Protein AF-A0AAP2DUN3-F1 (afdb_monomer)

Nearest PDB structures (foldseek):
  7mfm-assembly1_A  TM=9.832E-01  e=2.222E-22  Bacillus subtilis
  8zne-assembly1_A  TM=9.920E-01  e=1.231E-21  Thermococcus profundus
  8s3b-assembly1_D  TM=9.623E-01  e=3.933E-21  Arabidopsis thaliana
  3aog-assembly2_I  TM=9.296E-01  e=1.308E-21  Thermus thermophilus HB27
  6jn9-assembly1_A  TM=9.680E-01  e=2.897E-21  Thermococcus profundus

InterPro domains:
  IPR006097 Glutamate/phenylalanine/leucine/valine/L-tryptophan dehydrogenase, dimerisation domain [PF02812] (43-170)
  IPR033524 Leu/Phe/Val dehydrogenases active site [PS00074] (108-121)
  IPR046346 Aminoacid dehydrogenase-like, N-terminal domain superfamily [SSF53223] (10-176)

Radius of gyration: 17.79 Å; Cα contacts (8 Å, |Δi|>4): 318; chains: 1; bounding box: 42×54×46 Å

Organism: NCBI:txid2782350

Foldseek 3Di:
DPDDDPFPDPDPPFLLSSLLSSVVSVCVVVVPDPVVNVLQSAFPDKDKDWFWFQAPVRDTDIKIKIKTARDQPLFAAEEEEAEEQPDDDRNQNSQQSVQQVVCVVVVHSHHGMYMYINHDLVPGDPVRLLSRLLRVLLSCLVQDDPRHYDYDHDHSDDPSSVVSSVVSSCVNPVDPDD

Mean predicted aligned error: 5.03 Å

Sequence (178 aa):
MAYIEPAPLKDKENPFEAMMSRFHVAAQILGLEDEIYNVLKNPARQVIVSLPVTMDDGSIRVFEGYRVIHSTILGPSKGGIRFDPHVNLDEVKALAAWMTWKCAVVDIPYGGAKGGVTCNPREMSAGEIERLMRAYTQTMADVFGPDKDIPAPDMGTGPREMAWLMDQYSRSVSYPHL

pLDDT: mean 92.73, std 12.14, range [35.97, 98.81]

Secondary structure (DSSP, 8-state):
-PPPPSS--S-SS-HHHHHHHHHHHHHHHHT--HHHHHHHTS-SEEEEEEEEEE-TTS-EEEEEEEEEEEE-TTSSEEEEEEEETT--HHHHHHHHHHHHHHHHHTT-S-EEEEEEEE--TTSS-HHHHHHHHHHHHHHTTTT-BTTTEEEEE-TT--HHHHHHHHHHHHHHHS-S--

Structure (mmCIF, N/CA/C/O backbone):
data_AF-A0AAP2DUN3-F1
#
_entry.id   AF-A0AAP2DUN3-F1
#
loop_
_atom_site.group_PDB
_atom_site.id
_atom_site.type_symbol
_atom_site.label_atom_id
_atom_site.label_alt_id
_atom_site.label_comp_id
_atom_site.label_asym_id
_atom_site.label_entity_id
_atom_site.label_seq_id
_atom_site.pdbx_PDB_ins_code
_atom_site.Cartn_x
_atom_site.Cartn_y
_atom_site.Cartn_z
_atom_site.occupancy
_atom_site.B_iso_or_equiv
_atom_site.auth_seq_id
_atom_site.auth_comp_id
_atom_site.auth_asym_id
_atom_site.auth_atom_id
_atom_site.pdbx_PDB_model_num
ATOM 1 N N . MET A 1 1 ? 15.943 28.255 -16.518 1.00 54.34 1 MET A N 1
ATOM 2 C CA . MET A 1 1 ? 15.055 27.478 -17.409 1.00 54.34 1 MET A CA 1
ATOM 3 C C . MET A 1 1 ? 13.848 27.053 -16.596 1.00 54.34 1 MET A C 1
ATOM 5 O O . MET A 1 1 ? 14.046 26.492 -15.527 1.00 54.34 1 MET A O 1
ATOM 9 N N . ALA A 1 2 ? 12.633 27.375 -17.040 1.00 64.25 2 ALA A N 1
ATOM 10 C CA . ALA A 1 2 ? 11.433 26.789 -16.447 1.00 64.25 2 ALA A CA 1
ATOM 11 C C . ALA A 1 2 ? 11.396 25.301 -16.820 1.00 64.25 2 ALA A C 1
ATOM 13 O O . ALA A 1 2 ? 11.711 24.955 -17.958 1.00 64.25 2 ALA A O 1
ATOM 14 N N . TYR A 1 3 ? 11.069 24.431 -15.866 1.00 71.56 3 TYR A N 1
ATOM 15 C CA . TYR A 1 3 ? 10.813 23.025 -16.159 1.00 71.56 3 TYR A CA 1
ATOM 16 C C . TYR A 1 3 ? 9.630 22.938 -17.130 1.00 71.56 3 TYR A C 1
ATOM 18 O O . TYR A 1 3 ? 8.555 23.464 -16.842 1.00 71.56 3 TYR A O 1
ATOM 26 N N . ILE A 1 4 ? 9.848 22.318 -18.288 1.00 72.75 4 ILE A N 1
ATOM 27 C CA . ILE A 1 4 ? 8.796 22.034 -19.263 1.00 72.75 4 ILE A CA 1
ATOM 28 C C . ILE A 1 4 ? 8.436 20.563 -19.083 1.00 72.75 4 ILE A C 1
ATOM 30 O O . ILE A 1 4 ? 9.292 19.698 -19.257 1.00 72.75 4 ILE A O 1
ATOM 34 N N . GLU A 1 5 ? 7.187 20.293 -18.704 1.00 73.69 5 GLU A N 1
ATOM 35 C CA . GLU A 1 5 ? 6.682 18.933 -18.515 1.00 73.69 5 GLU A CA 1
ATOM 36 C C . GLU A 1 5 ? 6.771 18.153 -19.845 1.00 73.69 5 GLU A C 1
ATOM 38 O O . GLU A 1 5 ? 6.108 18.536 -20.813 1.00 73.69 5 GLU A O 1
ATOM 43 N N . PRO A 1 6 ? 7.561 17.066 -19.922 1.00 68.88 6 PRO A N 1
ATOM 44 C CA . PRO A 1 6 ? 7.815 16.359 -21.179 1.00 68.88 6 PRO A CA 1
ATOM 45 C C . PRO A 1 6 ? 6.619 15.525 -21.662 1.00 68.88 6 PRO A C 1
ATOM 47 O O . PRO A 1 6 ? 6.542 15.195 -22.843 1.00 68.88 6 PRO A O 1
ATOM 50 N N . ALA A 1 7 ? 5.672 15.202 -20.775 1.00 70.81 7 ALA A N 1
ATOM 51 C CA . ALA A 1 7 ? 4.426 14.518 -21.112 1.00 70.81 7 ALA A CA 1
ATOM 52 C C . ALA A 1 7 ? 3.228 15.322 -20.571 1.00 70.81 7 ALA A C 1
ATOM 54 O O . ALA A 1 7 ? 2.897 15.207 -19.385 1.00 70.81 7 ALA A O 1
ATOM 55 N N . PRO A 1 8 ? 2.566 16.153 -21.399 1.00 64.12 8 PRO A N 1
ATOM 56 C CA . PRO A 1 8 ? 1.388 16.890 -20.962 1.00 64.12 8 PRO A CA 1
ATOM 57 C C . PRO A 1 8 ? 0.265 15.916 -20.573 1.00 64.12 8 PRO A C 1
ATOM 59 O O . PRO A 1 8 ? 0.004 14.929 -21.264 1.00 64.12 8 PRO A O 1
ATOM 62 N N . LEU A 1 9 ? -0.387 16.188 -19.440 1.00 60.78 9 LEU A N 1
ATOM 63 C CA . LEU A 1 9 ? -1.489 15.380 -18.910 1.00 60.78 9 LEU A CA 1
ATOM 64 C C . LEU A 1 9 ? -2.625 15.307 -19.941 1.00 60.78 9 LEU A C 1
ATOM 66 O O . LEU A 1 9 ? -3.247 16.328 -20.231 1.00 60.78 9 LEU A O 1
ATOM 70 N N . LYS A 1 10 ? -2.889 14.114 -20.490 1.00 58.47 10 LYS A N 1
ATOM 71 C CA . LYS A 1 10 ? -4.026 13.877 -21.398 1.00 58.47 10 LYS A CA 1
ATOM 72 C C . LYS A 1 10 ? -5.354 13.831 -20.646 1.00 58.47 10 LYS A C 1
ATOM 74 O O . LYS A 1 10 ? -6.348 14.333 -21.152 1.00 58.47 10 LYS A O 1
ATOM 79 N N . ASP A 1 11 ? -5.330 13.287 -19.435 1.00 58.59 11 ASP A N 1
ATOM 80 C CA . ASP A 1 11 ? -6.446 13.270 -18.501 1.00 58.59 11 ASP A CA 1
ATOM 81 C C . ASP A 1 11 ? -5.919 13.695 -17.123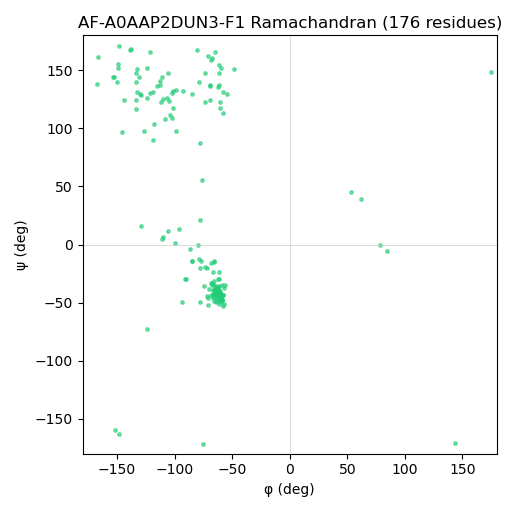 1.00 58.59 11 ASP A C 1
ATOM 83 O O . ASP A 1 11 ? -4.918 13.160 -16.639 1.00 58.59 11 ASP A O 1
ATOM 87 N N . LYS A 1 12 ? -6.525 14.730 -16.533 1.00 60.12 12 LYS A N 1
ATOM 88 C CA . LYS A 1 12 ? -6.160 15.209 -15.191 1.00 60.12 12 LYS A CA 1
ATOM 89 C C . LYS A 1 12 ? -6.873 14.420 -14.093 1.00 60.12 12 LYS A C 1
ATOM 91 O O . LYS A 1 12 ? -6.478 14.552 -12.938 1.00 60.12 12 LYS A O 1
ATOM 96 N N . GLU A 1 13 ? -7.900 13.646 -14.439 1.00 69.56 13 GLU A N 1
ATOM 97 C CA . GLU A 1 13 ? -8.764 12.964 -13.477 1.00 69.56 13 GLU A CA 1
ATOM 98 C C . GLU A 1 13 ? -8.272 11.553 -13.143 1.00 69.56 13 GLU A C 1
ATOM 100 O O . GLU A 1 13 ? -8.456 11.125 -12.006 1.00 69.56 13 GLU A O 1
ATOM 105 N N . ASN A 1 14 ? -7.584 10.857 -14.063 1.00 84.75 14 ASN A N 1
ATOM 106 C CA . ASN A 1 14 ? -7.020 9.527 -13.801 1.00 84.75 14 ASN A CA 1
ATOM 107 C C . ASN A 1 14 ? -5.495 9.569 -13.533 1.00 84.75 14 ASN A C 1
ATOM 109 O O . ASN A 1 14 ? -4.697 9.744 -14.464 1.00 84.75 14 ASN A O 1
ATOM 113 N N . PRO A 1 15 ? -5.045 9.343 -12.281 1.00 86.44 15 PRO A N 1
ATOM 114 C CA . PRO A 1 15 ? -3.623 9.350 -11.937 1.00 86.44 15 PRO A CA 1
ATOM 115 C C . PRO A 1 15 ? -2.800 8.271 -12.653 1.00 86.44 15 PRO A C 1
ATOM 117 O O . PRO A 1 15 ? -1.606 8.474 -12.892 1.00 86.44 15 PRO A O 1
ATOM 120 N N . PHE A 1 16 ? -3.405 7.126 -12.985 1.00 87.25 16 PHE A N 1
ATOM 121 C CA . PHE A 1 16 ? -2.714 6.022 -13.646 1.00 87.25 16 PHE A CA 1
ATOM 122 C C . PHE A 1 16 ? -2.382 6.371 -15.093 1.00 87.25 16 PHE A C 1
ATOM 124 O O . PHE A 1 16 ? -1.227 6.243 -15.493 1.00 87.25 16 PHE A O 1
ATOM 131 N N . GLU A 1 17 ? -3.337 6.924 -15.841 1.00 87.69 17 GLU A N 1
ATOM 132 C CA . GLU A 1 17 ? -3.110 7.389 -17.216 1.00 87.69 17 GLU A CA 1
ATOM 133 C C . GLU A 1 17 ? -2.066 8.514 -17.277 1.00 87.69 17 GLU A C 1
ATOM 135 O O . GLU A 1 17 ? -1.181 8.529 -18.138 1.00 87.69 17 GLU A O 1
ATOM 140 N N . ALA A 1 18 ? -2.102 9.428 -16.305 1.00 89.00 18 ALA A N 1
ATOM 141 C CA . ALA A 1 18 ? -1.103 10.480 -16.150 1.00 89.00 18 ALA A CA 1
ATOM 142 C C . ALA A 1 18 ? 0.316 9.944 -15.871 1.00 89.00 18 ALA A C 1
ATOM 144 O O . ALA A 1 18 ? 1.306 10.534 -16.314 1.00 89.00 18 ALA A O 1
ATOM 145 N N . MET A 1 19 ? 0.439 8.857 -15.108 1.00 92.69 19 MET A N 1
ATOM 146 C CA . MET A 1 19 ? 1.714 8.171 -14.882 1.00 92.69 19 MET A CA 1
ATOM 147 C C . MET A 1 19 ? 2.165 7.432 -16.148 1.00 92.69 19 MET A C 1
ATOM 149 O O . MET A 1 19 ? 3.317 7.565 -16.568 1.00 92.69 19 MET A O 1
ATOM 153 N N . MET A 1 20 ? 1.239 6.737 -16.808 1.00 90.38 20 MET A N 1
ATOM 154 C CA . MET A 1 20 ? 1.487 5.966 -18.022 1.00 90.38 20 MET A CA 1
ATOM 155 C C . MET A 1 20 ? 1.963 6.825 -19.193 1.00 90.38 20 MET A C 1
ATOM 157 O O . MET A 1 20 ? 2.863 6.411 -19.925 1.00 90.38 20 MET A O 1
ATOM 161 N N . SER A 1 21 ? 1.423 8.035 -19.357 1.00 91.44 21 SER A N 1
ATOM 162 C CA . SER A 1 21 ? 1.867 8.957 -20.408 1.00 91.44 21 SER A CA 1
ATOM 163 C C . SER A 1 21 ? 3.337 9.358 -20.241 1.00 91.44 21 SER A C 1
ATOM 165 O O . SER A 1 21 ? 4.085 9.392 -21.218 1.00 91.44 21 SER A O 1
ATOM 167 N N . ARG A 1 22 ? 3.779 9.589 -18.999 1.00 92.19 22 ARG A N 1
ATOM 168 C CA . ARG A 1 22 ? 5.180 9.895 -18.670 1.00 92.19 22 ARG A CA 1
ATOM 169 C C . ARG A 1 22 ? 6.084 8.695 -18.895 1.00 92.19 22 ARG A C 1
ATOM 171 O O . ARG A 1 22 ? 7.154 8.848 -19.481 1.00 92.19 22 ARG A O 1
ATOM 178 N N . PHE A 1 23 ? 5.646 7.511 -18.469 1.00 93.56 23 PHE A N 1
ATOM 179 C CA . PHE A 1 23 ? 6.400 6.286 -18.705 1.00 93.56 23 PHE A CA 1
ATOM 180 C C . PHE A 1 23 ? 6.564 6.004 -20.205 1.00 93.56 23 PHE A C 1
ATOM 182 O O . PHE A 1 23 ? 7.660 5.672 -20.642 1.00 93.56 23 PHE A O 1
ATOM 189 N N . HIS A 1 24 ? 5.520 6.216 -21.011 1.00 93.25 24 HIS A N 1
ATOM 190 C CA . HIS A 1 24 ? 5.588 6.033 -22.461 1.00 93.25 24 HIS A CA 1
ATOM 191 C C . HIS A 1 24 ? 6.637 6.939 -23.125 1.00 93.25 24 HIS A C 1
ATOM 193 O O . HIS A 1 24 ? 7.438 6.456 -23.920 1.00 93.25 24 HIS A O 1
ATOM 199 N N . VAL A 1 25 ? 6.693 8.224 -22.756 1.00 94.69 25 VAL A N 1
ATOM 200 C CA . VAL A 1 25 ? 7.723 9.143 -23.273 1.00 94.69 25 VAL A CA 1
ATOM 201 C C . VAL A 1 25 ? 9.127 8.680 -22.872 1.00 94.69 25 VAL A C 1
ATOM 203 O O . VAL A 1 25 ? 10.027 8.649 -23.708 1.00 94.69 25 VAL A O 1
ATOM 206 N N . ALA A 1 26 ? 9.321 8.269 -21.615 1.00 93.69 26 ALA A N 1
ATOM 207 C CA . ALA A 1 26 ? 10.608 7.745 -21.159 1.00 93.69 26 ALA A CA 1
ATOM 208 C C . ALA A 1 26 ? 11.020 6.471 -21.920 1.00 93.69 26 ALA A C 1
ATOM 210 O O . ALA A 1 26 ? 12.171 6.350 -22.335 1.00 93.69 26 ALA A O 1
ATOM 211 N N . ALA A 1 27 ? 10.077 5.555 -22.157 1.00 94.50 27 ALA A N 1
ATOM 212 C CA . ALA A 1 27 ? 10.306 4.329 -22.915 1.00 94.50 27 ALA A CA 1
ATOM 213 C C . ALA A 1 27 ? 10.747 4.612 -24.359 1.00 94.50 27 ALA A C 1
ATOM 215 O O . ALA A 1 27 ? 11.675 3.972 -24.848 1.00 94.50 27 ALA A O 1
ATOM 216 N N . GLN A 1 28 ? 10.139 5.609 -25.012 1.00 94.69 28 GLN A N 1
ATOM 217 C CA . GLN A 1 28 ? 10.527 6.045 -26.357 1.00 94.69 28 GLN A CA 1
ATOM 218 C C . GLN A 1 28 ? 11.935 6.644 -26.392 1.00 94.69 28 GLN A C 1
ATOM 220 O O . GLN A 1 28 ? 12.706 6.326 -27.291 1.00 94.69 28 GLN A O 1
ATOM 225 N N . ILE A 1 29 ? 12.288 7.480 -25.409 1.00 95.56 29 ILE A N 1
ATOM 226 C CA . ILE A 1 29 ? 13.631 8.075 -25.308 1.00 95.56 29 ILE A CA 1
ATOM 227 C C . ILE A 1 29 ? 14.700 6.989 -25.134 1.00 95.56 29 ILE A C 1
ATOM 229 O O . ILE A 1 29 ? 15.779 7.089 -25.714 1.00 95.56 29 ILE A O 1
ATOM 233 N N . LEU A 1 30 ? 14.400 5.957 -24.345 1.00 94.38 30 LEU A N 1
ATOM 234 C CA . LEU A 1 30 ? 15.305 4.835 -24.095 1.00 94.38 30 LEU A CA 1
ATOM 235 C C . LEU A 1 30 ? 15.328 3.802 -25.232 1.00 94.38 30 LEU A C 1
ATOM 237 O O . LEU A 1 30 ? 16.198 2.937 -25.225 1.00 94.38 30 LEU A O 1
ATOM 241 N N . GLY A 1 31 ? 14.388 3.872 -26.181 1.00 95.50 31 GLY A N 1
ATOM 242 C CA . GLY A 1 31 ? 14.232 2.863 -27.227 1.00 95.50 31 GLY A CA 1
ATOM 243 C C . GLY A 1 31 ? 13.897 1.479 -26.666 1.00 95.50 31 GLY A C 1
ATOM 244 O O . GLY A 1 31 ? 14.446 0.489 -27.141 1.00 95.50 31 GLY A O 1
ATOM 245 N N . LEU A 1 32 ? 13.053 1.410 -25.628 1.00 95.06 32 LEU A N 1
ATOM 246 C CA . LEU A 1 32 ? 12.650 0.133 -25.033 1.00 95.06 32 LEU A CA 1
ATOM 247 C C . LEU A 1 32 ? 11.910 -0.742 -26.050 1.00 95.06 32 LEU A C 1
ATOM 249 O O . LEU A 1 32 ? 11.020 -0.265 -26.751 1.00 95.06 32 LEU A O 1
ATOM 253 N N . GLU A 1 33 ? 12.246 -2.031 -26.061 1.00 96.69 33 GLU A N 1
ATOM 254 C CA . GLU A 1 33 ? 11.513 -3.055 -26.808 1.00 96.69 33 GLU A CA 1
ATOM 255 C C . GLU A 1 33 ? 10.060 -3.156 -26.316 1.00 96.69 33 GLU A C 1
ATOM 257 O O . GLU A 1 33 ? 9.770 -2.971 -25.124 1.00 96.69 33 GLU A O 1
ATOM 262 N N . ASP A 1 34 ? 9.141 -3.476 -27.228 1.00 93.81 34 ASP A N 1
ATOM 263 C CA . ASP A 1 34 ? 7.706 -3.528 -26.939 1.00 93.81 34 ASP A CA 1
ATOM 264 C C . ASP A 1 34 ? 7.385 -4.571 -25.864 1.00 93.81 34 ASP A C 1
ATOM 266 O O . ASP A 1 34 ? 6.519 -4.357 -25.013 1.00 93.81 34 ASP A O 1
ATOM 270 N N . GLU A 1 35 ? 8.103 -5.689 -25.853 1.00 95.31 35 GLU A N 1
ATOM 271 C CA . GLU A 1 35 ? 7.992 -6.748 -24.858 1.00 95.31 35 GLU A CA 1
ATOM 272 C C . GLU A 1 35 ? 8.298 -6.213 -23.456 1.00 95.31 35 GLU A C 1
ATOM 274 O O . GLU A 1 35 ? 7.512 -6.415 -22.526 1.00 95.31 35 GLU A O 1
ATOM 279 N N . ILE A 1 36 ? 9.394 -5.462 -23.310 1.00 93.94 36 ILE A N 1
ATOM 280 C CA . ILE A 1 36 ? 9.802 -4.867 -22.033 1.00 93.94 36 ILE A CA 1
ATOM 281 C C . ILE A 1 36 ? 8.793 -3.800 -21.608 1.00 93.94 36 ILE A C 1
ATOM 283 O O . ILE A 1 36 ? 8.354 -3.782 -20.455 1.00 93.94 36 ILE A O 1
ATOM 287 N N . TYR A 1 37 ? 8.369 -2.940 -22.536 1.00 94.38 37 TYR A N 1
ATOM 288 C CA . TYR A 1 37 ? 7.343 -1.935 -22.272 1.00 94.38 37 TYR A CA 1
ATOM 289 C C . TYR A 1 37 ? 6.030 -2.570 -21.785 1.00 94.38 37 TYR A C 1
ATOM 291 O O . TYR A 1 37 ? 5.426 -2.099 -20.818 1.00 94.38 37 TYR A O 1
ATOM 299 N N . ASN A 1 38 ? 5.604 -3.669 -22.412 1.00 92.25 38 ASN A N 1
ATOM 300 C CA . ASN A 1 38 ? 4.378 -4.384 -22.064 1.00 92.25 38 ASN A CA 1
ATOM 301 C C . ASN A 1 38 ? 4.429 -5.033 -20.675 1.00 92.25 38 ASN A C 1
ATOM 303 O O . ASN A 1 38 ? 3.394 -5.102 -20.006 1.00 92.25 38 ASN A O 1
ATOM 307 N N . VAL A 1 39 ? 5.608 -5.463 -20.226 1.00 92.88 39 VAL A N 1
ATOM 308 C CA . VAL A 1 39 ? 5.820 -5.940 -18.853 1.00 92.88 39 VAL A CA 1
ATOM 309 C C . VAL A 1 39 ? 5.768 -4.765 -17.876 1.00 92.88 39 VAL A C 1
ATOM 311 O O . VAL A 1 39 ? 4.995 -4.783 -16.923 1.00 92.88 39 VAL A O 1
ATOM 314 N N . LEU A 1 40 ? 6.551 -3.717 -18.136 1.00 94.44 40 LEU A N 1
ATOM 315 C CA . LEU A 1 40 ? 6.761 -2.604 -17.210 1.00 94.44 40 LEU A CA 1
ATOM 316 C C . LEU A 1 40 ? 5.557 -1.669 -17.047 1.00 94.44 40 LEU A C 1
ATOM 318 O O . LEU A 1 40 ? 5.484 -0.960 -16.047 1.00 94.44 40 LEU A O 1
ATOM 322 N N . LYS A 1 41 ? 4.619 -1.655 -18.000 1.00 93.00 41 LYS A N 1
ATOM 323 C CA . LYS A 1 41 ? 3.391 -0.849 -17.906 1.00 93.00 41 LYS A CA 1
ATOM 324 C C . LYS A 1 41 ? 2.320 -1.434 -16.980 1.00 93.00 41 LYS A C 1
ATOM 326 O O . LYS A 1 41 ? 1.344 -0.751 -16.677 1.00 93.00 41 LYS A O 1
ATOM 331 N N . ASN A 1 42 ? 2.446 -2.702 -16.589 1.00 94.06 42 ASN A N 1
ATOM 332 C CA . ASN A 1 42 ? 1.429 -3.413 -15.822 1.00 94.06 42 ASN A CA 1
ATOM 333 C C . ASN A 1 42 ? 1.929 -3.729 -14.408 1.00 94.06 42 ASN A C 1
ATOM 335 O O . ASN A 1 42 ? 3.057 -4.194 -14.252 1.00 94.06 42 ASN A O 1
ATOM 339 N N . PRO A 1 43 ? 1.095 -3.555 -13.368 1.00 97.12 43 PRO A N 1
ATOM 340 C CA . PRO A 1 43 ? 1.469 -3.990 -12.034 1.00 97.12 43 PRO A CA 1
ATOM 341 C C . PRO A 1 43 ? 1.501 -5.521 -11.933 1.00 97.12 43 PRO A 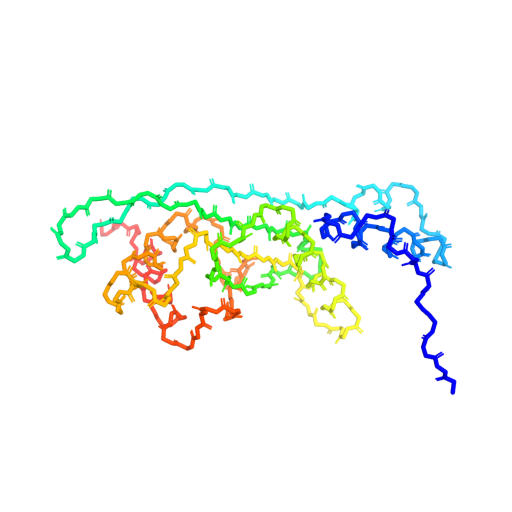C 1
ATOM 343 O O . PRO A 1 43 ? 0.580 -6.198 -12.391 1.00 97.12 43 PRO A O 1
ATOM 346 N N . ALA A 1 44 ? 2.521 -6.056 -11.264 1.00 97.69 44 ALA A N 1
ATOM 347 C CA . ALA A 1 44 ? 2.706 -7.490 -11.046 1.00 97.69 44 ALA A CA 1
ATOM 348 C C . ALA A 1 44 ? 1.598 -8.144 -10.198 1.00 97.69 44 ALA A C 1
ATOM 350 O O . ALA A 1 44 ? 1.236 -9.296 -10.434 1.00 97.69 44 ALA A O 1
ATOM 351 N N . ARG A 1 45 ? 1.054 -7.437 -9.196 1.00 98.00 45 ARG A N 1
ATOM 352 C CA . ARG A 1 45 ? -0.029 -7.942 -8.334 1.00 98.00 45 ARG A CA 1
ATOM 353 C C . ARG A 1 45 ? -0.907 -6.800 -7.834 1.00 98.00 45 ARG A C 1
ATOM 355 O O . ARG A 1 45 ? -0.413 -5.742 -7.451 1.00 98.00 45 ARG A O 1
ATOM 362 N N . GLN A 1 46 ? -2.214 -7.030 -7.792 1.00 98.31 46 GLN A N 1
ATOM 363 C CA . GLN A 1 46 ? -3.198 -6.112 -7.219 1.00 98.31 46 GLN A CA 1
ATOM 364 C C . GLN A 1 46 ? -4.082 -6.902 -6.256 1.00 98.31 46 GLN A C 1
ATOM 366 O O . GLN A 1 46 ? -4.585 -7.964 -6.615 1.00 98.31 46 GLN A O 1
ATOM 371 N N . VAL A 1 47 ? -4.241 -6.403 -5.035 1.00 98.38 47 VAL A N 1
ATOM 372 C CA . VAL A 1 47 ? -5.055 -7.025 -3.988 1.00 98.38 47 VAL A CA 1
ATOM 373 C C . VAL A 1 47 ? -6.081 -6.003 -3.521 1.00 98.38 47 VAL A C 1
ATOM 375 O O . VAL A 1 47 ? -5.704 -4.890 -3.156 1.00 98.38 47 VAL A O 1
ATOM 378 N N . ILE A 1 48 ? -7.358 -6.382 -3.547 1.00 98.50 48 ILE A N 1
ATOM 379 C CA . ILE A 1 48 ? -8.488 -5.584 -3.060 1.00 98.50 48 ILE A CA 1
ATOM 380 C C . ILE A 1 48 ? -9.144 -6.380 -1.937 1.00 98.50 48 ILE A C 1
ATOM 382 O O . ILE A 1 48 ? -9.378 -7.579 -2.090 1.00 98.50 48 ILE A O 1
ATOM 386 N N . VAL A 1 49 ? -9.402 -5.734 -0.804 1.00 98.19 49 VAL A N 1
ATOM 387 C CA . VAL A 1 49 ? -9.926 -6.382 0.402 1.00 98.19 49 VAL A CA 1
ATOM 388 C C . VAL A 1 49 ? -11.083 -5.589 0.991 1.00 98.19 49 VAL A C 1
ATOM 390 O O . VAL A 1 49 ? -11.104 -4.360 0.939 1.00 98.19 49 VAL A O 1
ATOM 393 N N . SER A 1 50 ? -12.026 -6.299 1.603 1.00 98.12 50 SER A N 1
ATOM 394 C CA . SER A 1 50 ? -13.084 -5.709 2.422 1.00 98.12 50 SER A CA 1
ATOM 395 C C . SER A 1 50 ? -12.748 -5.890 3.899 1.00 98.12 50 SER A C 1
ATOM 397 O O . SER A 1 50 ? -12.427 -6.991 4.342 1.00 98.12 50 SER A O 1
ATOM 399 N N . LEU A 1 51 ? -12.824 -4.805 4.661 1.00 98.31 51 LEU A N 1
ATOM 400 C CA . LEU A 1 51 ? -12.329 -4.708 6.030 1.00 98.31 51 LEU A CA 1
ATOM 401 C C . LEU A 1 51 ? -13.490 -4.393 6.981 1.00 98.31 51 LEU A C 1
ATOM 403 O O . LEU A 1 51 ? -13.791 -3.216 7.199 1.00 98.31 51 LEU A O 1
ATOM 407 N N . PRO A 1 52 ? -14.180 -5.406 7.530 1.00 98.00 52 PRO A N 1
ATOM 408 C CA . PRO A 1 52 ? -15.183 -5.183 8.563 1.00 98.00 52 PRO A CA 1
ATOM 409 C C . PRO A 1 52 ? -14.504 -4.741 9.867 1.00 98.00 52 PRO A C 1
ATOM 411 O O . PRO A 1 52 ? -13.636 -5.436 10.396 1.00 98.00 52 PRO A O 1
ATOM 414 N N . VAL A 1 53 ? -14.912 -3.590 10.395 1.00 98.38 53 VAL A N 1
ATOM 415 C CA . VAL A 1 53 ? -14.392 -2.998 11.632 1.00 98.38 53 VAL A CA 1
ATOM 416 C C . VAL A 1 53 ? -15.556 -2.628 12.541 1.00 98.38 53 VAL A C 1
ATOM 418 O O . VAL A 1 53 ? -16.490 -1.944 12.125 1.00 98.38 53 VAL A O 1
ATOM 421 N N . THR A 1 54 ? -15.490 -3.070 13.795 1.00 98.19 54 THR A N 1
ATOM 422 C CA . THR A 1 54 ? -16.397 -2.608 14.850 1.00 98.19 54 THR A CA 1
ATOM 423 C C . THR A 1 54 ? -16.014 -1.186 15.259 1.00 98.19 54 THR A C 1
ATOM 425 O O . THR A 1 54 ? -14.873 -0.935 15.656 1.00 98.19 54 THR A O 1
ATOM 428 N N . MET A 1 55 ? -16.955 -0.260 15.150 1.00 98.44 55 MET A N 1
ATOM 429 C CA . MET A 1 55 ? -16.820 1.142 15.539 1.00 98.44 55 MET A CA 1
ATOM 430 C C . MET A 1 55 ? -17.004 1.299 17.054 1.00 98.44 55 MET A C 1
ATOM 432 O O . MET A 1 55 ? -17.442 0.368 17.732 1.00 98.44 55 MET A O 1
ATOM 436 N N . ASP A 1 56 ? -16.654 2.457 17.607 1.00 98.38 56 ASP A N 1
ATOM 437 C CA . ASP A 1 56 ? -16.756 2.699 19.054 1.00 98.38 56 ASP A CA 1
ATOM 438 C C . ASP A 1 56 ? -18.210 2.711 19.561 1.00 98.38 56 ASP A C 1
ATOM 440 O O . ASP A 1 56 ? -18.458 2.411 20.727 1.00 98.38 56 ASP A O 1
ATOM 444 N N . ASP A 1 57 ? -19.182 2.988 18.685 1.00 97.75 57 ASP A N 1
ATOM 445 C CA . ASP A 1 57 ? -20.621 2.896 18.977 1.00 97.75 57 ASP A CA 1
ATOM 446 C C . ASP A 1 57 ? -21.181 1.458 18.910 1.00 97.75 57 ASP A C 1
ATOM 448 O O . ASP A 1 57 ? -22.370 1.235 19.139 1.00 97.75 57 ASP A O 1
ATOM 452 N N . GLY A 1 58 ? -20.330 0.473 18.601 1.00 97.94 58 GLY A N 1
ATOM 453 C CA . GLY A 1 58 ? -20.693 -0.935 18.453 1.00 97.94 58 GLY A CA 1
ATOM 454 C C . GLY A 1 58 ? -21.225 -1.323 17.069 1.00 97.94 58 GLY A C 1
ATOM 455 O O . GLY A 1 58 ? -21.424 -2.514 16.818 1.00 97.94 58 GLY A O 1
ATOM 456 N N . SER A 1 59 ? -21.427 -0.371 16.152 1.00 97.94 59 SER A N 1
ATOM 457 C CA . SER A 1 59 ? -21.787 -0.669 14.762 1.00 97.94 59 SER A CA 1
ATOM 458 C C . SER A 1 59 ? -20.624 -1.327 14.012 1.00 97.94 59 SER A C 1
ATOM 460 O O . SER A 1 59 ? -19.462 -1.216 14.401 1.00 97.94 59 SER A O 1
ATOM 462 N N . ILE A 1 60 ? -20.916 -2.033 12.917 1.00 98.00 60 ILE A N 1
ATOM 463 C CA . ILE A 1 60 ? -19.886 -2.571 12.019 1.00 98.00 60 ILE A CA 1
ATOM 464 C C . ILE A 1 60 ? -19.886 -1.748 10.737 1.00 98.00 60 ILE A C 1
ATOM 466 O O . ILE A 1 60 ? -20.911 -1.639 10.064 1.00 98.00 60 ILE A O 1
ATOM 470 N N . ARG A 1 61 ? -18.720 -1.217 10.368 1.00 98.00 61 ARG A N 1
ATOM 471 C CA . ARG A 1 61 ? -18.484 -0.579 9.069 1.00 98.00 61 ARG A CA 1
ATOM 472 C C . ARG A 1 61 ? -17.502 -1.408 8.257 1.00 98.00 61 ARG A C 1
ATOM 474 O O . ARG A 1 61 ? -16.541 -1.941 8.802 1.00 98.00 61 ARG A O 1
ATOM 481 N N . VAL A 1 62 ? -17.741 -1.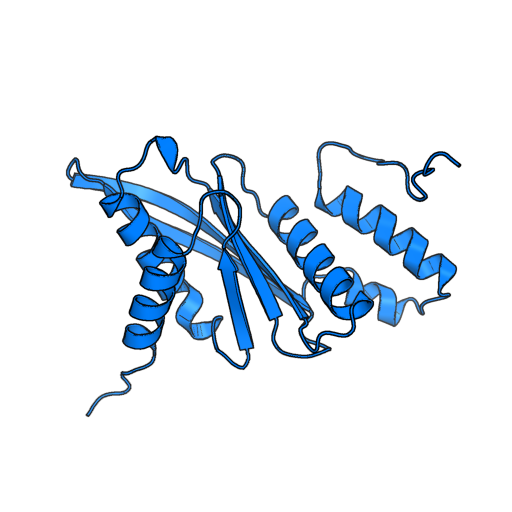511 6.954 1.00 98.25 62 VAL A N 1
ATOM 482 C CA . VAL A 1 62 ? -16.843 -2.202 6.021 1.00 98.25 62 VAL A CA 1
ATOM 483 C C . VAL A 1 62 ? -16.088 -1.159 5.211 1.00 98.25 62 VAL A C 1
ATOM 485 O O . VAL A 1 62 ? -16.708 -0.312 4.571 1.00 98.25 62 VAL A O 1
ATOM 488 N N . PHE A 1 63 ? -14.761 -1.223 5.251 1.00 98.44 63 PHE A N 1
ATOM 489 C CA . PHE A 1 63 ? -13.875 -0.356 4.477 1.00 98.44 63 PHE A CA 1
ATOM 490 C C . PHE A 1 63 ? -13.2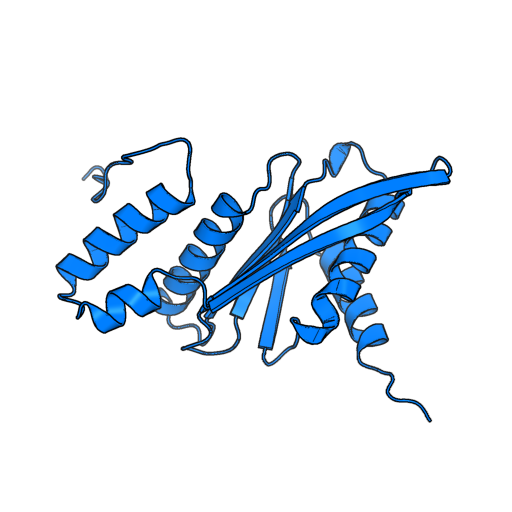60 -1.126 3.309 1.00 98.44 63 PHE A C 1
ATOM 492 O O . PHE A 1 63 ? -13.008 -2.326 3.421 1.00 98.44 63 PHE A O 1
ATOM 499 N N . GLU A 1 64 ? -12.998 -0.446 2.199 1.00 98.50 64 GLU A N 1
ATOM 500 C CA . GLU A 1 64 ? -12.263 -1.027 1.075 1.00 98.50 64 GLU A CA 1
ATOM 501 C C . GLU A 1 64 ? -10.770 -0.715 1.213 1.00 98.50 64 GLU A C 1
ATOM 503 O O . GLU A 1 64 ? -10.383 0.420 1.501 1.00 98.50 64 GLU A O 1
ATOM 508 N N . GLY A 1 65 ? -9.932 -1.737 1.054 1.00 98.50 65 GLY A N 1
ATOM 509 C CA . GLY A 1 65 ? -8.480 -1.629 1.105 1.00 98.50 65 GLY A CA 1
ATOM 510 C C . GLY A 1 65 ? -7.823 -2.161 -0.161 1.00 98.50 65 GLY A C 1
ATOM 511 O O . GLY A 1 65 ? -8.324 -3.081 -0.803 1.00 98.50 65 GLY A O 1
ATOM 512 N N . TYR A 1 66 ? -6.656 -1.616 -0.480 1.00 98.62 66 TYR A N 1
ATOM 513 C CA . TYR A 1 66 ? -5.879 -1.938 -1.668 1.00 98.62 66 TYR A CA 1
ATOM 514 C C . TYR A 1 66 ? -4.415 -2.158 -1.313 1.00 98.62 66 TYR A C 1
ATOM 516 O O . TYR A 1 66 ? -3.829 -1.365 -0.576 1.00 98.62 66 TYR A O 1
ATOM 524 N N . ARG A 1 67 ? -3.783 -3.151 -1.939 1.00 98.69 67 ARG A N 1
ATOM 525 C CA . ARG A 1 67 ? -2.324 -3.257 -2.041 1.00 98.69 67 ARG A CA 1
ATOM 526 C C . ARG A 1 67 ? -1.937 -3.581 -3.476 1.00 98.69 67 ARG A C 1
ATOM 528 O O . ARG A 1 67 ? -2.279 -4.638 -3.997 1.00 98.69 67 ARG A O 1
ATOM 535 N N . VAL A 1 68 ? -1.207 -2.674 -4.114 1.00 98.81 68 VAL A N 1
ATOM 536 C CA . VAL A 1 68 ? -0.672 -2.857 -5.464 1.00 98.81 68 VAL A CA 1
ATOM 537 C C . VAL A 1 68 ? 0.834 -3.019 -5.377 1.00 98.81 68 VAL A C 1
ATOM 539 O O . VAL A 1 68 ? 1.527 -2.155 -4.841 1.00 98.81 68 VAL A O 1
ATOM 542 N N . ILE A 1 69 ? 1.331 -4.115 -5.934 1.00 98.75 69 ILE A N 1
ATOM 543 C CA . ILE A 1 69 ? 2.746 -4.352 -6.191 1.00 98.75 69 ILE A CA 1
ATOM 544 C C . ILE A 1 69 ? 2.948 -4.138 -7.683 1.00 98.75 69 ILE A C 1
ATOM 546 O O . ILE A 1 69 ? 2.434 -4.894 -8.507 1.00 98.75 69 ILE A O 1
ATOM 550 N N . HIS A 1 70 ? 3.662 -3.073 -8.032 1.00 98.56 70 HIS A N 1
ATOM 551 C CA . HIS A 1 70 ? 3.930 -2.753 -9.422 1.00 98.56 70 HIS A CA 1
ATOM 552 C C . HIS A 1 70 ? 5.044 -3.637 -9.982 1.00 98.56 70 HIS A C 1
ATOM 554 O O . HIS A 1 70 ? 4.866 -4.268 -11.015 1.00 98.56 70 HIS A O 1
ATOM 560 N N . SER A 1 71 ? 6.167 -3.737 -9.272 1.00 98.06 71 SER A N 1
ATOM 561 C CA . SER A 1 71 ? 7.307 -4.552 -9.689 1.00 98.06 71 SER A CA 1
ATOM 562 C C . SER A 1 71 ? 8.058 -5.088 -8.479 1.00 98.06 71 SER A C 1
ATOM 564 O O . SER A 1 71 ? 8.066 -4.447 -7.428 1.00 98.06 71 SER A O 1
ATOM 566 N N . THR A 1 72 ? 8.708 -6.237 -8.659 1.00 97.56 72 THR A N 1
ATOM 567 C CA . THR A 1 72 ? 9.659 -6.859 -7.721 1.00 97.56 72 THR A CA 1
ATOM 568 C C . THR A 1 72 ? 10.977 -7.237 -8.412 1.00 97.56 72 THR A C 1
ATOM 570 O O . THR A 1 72 ? 11.744 -8.042 -7.895 1.00 97.56 72 THR A O 1
ATOM 573 N N . ILE A 1 73 ? 11.241 -6.701 -9.614 1.00 96.31 73 ILE A N 1
ATOM 574 C CA . ILE A 1 73 ? 12.386 -7.112 -10.452 1.00 96.31 73 ILE A CA 1
ATOM 575 C C . ILE A 1 73 ? 13.728 -6.808 -9.769 1.00 96.31 73 ILE A C 1
ATOM 577 O O . ILE A 1 73 ? 14.637 -7.629 -9.814 1.00 96.31 73 ILE A O 1
ATOM 581 N N . LEU A 1 74 ? 13.847 -5.646 -9.120 1.00 96.31 74 LEU A N 1
ATOM 582 C CA . LEU A 1 74 ? 15.075 -5.216 -8.435 1.00 96.31 74 LEU A CA 1
ATOM 583 C C . LEU A 1 74 ? 15.179 -5.717 -6.984 1.00 96.31 74 LEU A C 1
ATOM 585 O O . LEU A 1 74 ? 16.177 -5.448 -6.320 1.00 96.31 74 LEU A O 1
ATOM 589 N N . GLY A 1 75 ? 14.154 -6.403 -6.473 1.00 97.50 75 GLY A N 1
ATOM 590 C CA . GLY A 1 75 ? 14.063 -6.814 -5.073 1.00 97.50 75 GLY A CA 1
ATOM 591 C C . GLY A 1 75 ? 12.632 -6.752 -4.530 1.00 97.50 75 GLY A C 1
ATOM 592 O O . GLY A 1 75 ? 11.689 -6.527 -5.298 1.00 97.50 75 GLY A O 1
ATOM 593 N N . PRO A 1 76 ? 12.442 -6.923 -3.209 1.00 98.12 76 PRO A N 1
ATOM 594 C CA . PRO A 1 76 ? 11.118 -6.872 -2.599 1.00 98.12 76 PRO A CA 1
ATOM 595 C C . PRO A 1 76 ? 10.451 -5.516 -2.840 1.00 98.12 76 PRO A C 1
ATOM 597 O O . PRO A 1 76 ? 11.116 -4.490 -3.014 1.00 98.12 76 PRO A O 1
ATOM 600 N N . SER A 1 77 ? 9.123 -5.489 -2.879 1.00 98.38 77 SER A N 1
ATOM 601 C CA . SER A 1 77 ? 8.404 -4.252 -3.163 1.00 98.38 77 SER A CA 1
ATOM 602 C C . SER A 1 77 ? 8.334 -3.342 -1.937 1.00 98.38 77 SER A C 1
ATOM 604 O O . SER A 1 77 ? 8.126 -3.785 -0.806 1.00 98.38 77 SER A O 1
ATOM 606 N N . LYS A 1 78 ? 8.494 -2.031 -2.155 1.00 98.12 78 LYS A N 1
ATOM 607 C CA . LYS A 1 78 ? 8.422 -1.017 -1.096 1.00 98.12 78 LYS A CA 1
ATOM 608 C C . LYS A 1 78 ? 7.331 0.000 -1.392 1.00 98.12 78 LYS A C 1
ATOM 610 O O . LYS A 1 78 ? 7.288 0.574 -2.479 1.00 98.12 78 LYS A O 1
ATOM 615 N N . GLY A 1 79 ? 6.473 0.273 -0.407 1.00 98.12 79 GLY A N 1
ATOM 616 C CA . GLY A 1 79 ? 5.349 1.184 -0.616 1.00 98.12 79 GLY A CA 1
ATOM 617 C C . GLY A 1 79 ? 4.632 1.652 0.638 1.00 98.12 79 GLY A C 1
ATOM 618 O O . GLY A 1 79 ? 4.341 0.849 1.518 1.00 98.12 79 GLY A O 1
ATOM 619 N N . GLY A 1 80 ? 4.285 2.939 0.697 1.00 98.38 80 GLY A N 1
ATOM 620 C CA . GLY A 1 80 ? 3.471 3.492 1.784 1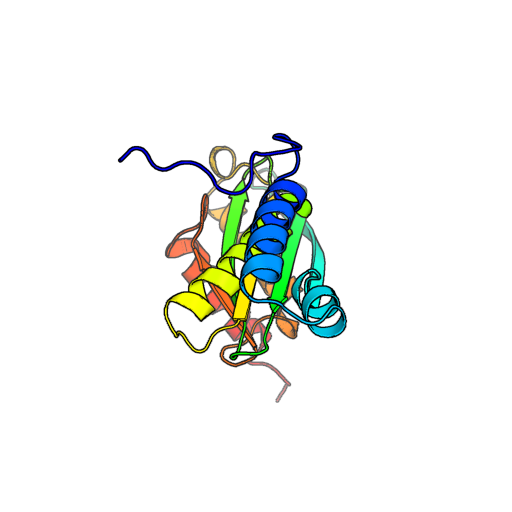.00 98.38 80 GLY A CA 1
ATOM 621 C C . GLY A 1 80 ? 2.019 2.985 1.789 1.00 98.38 80 GLY A C 1
ATOM 622 O O . GLY A 1 80 ? 1.537 2.516 0.755 1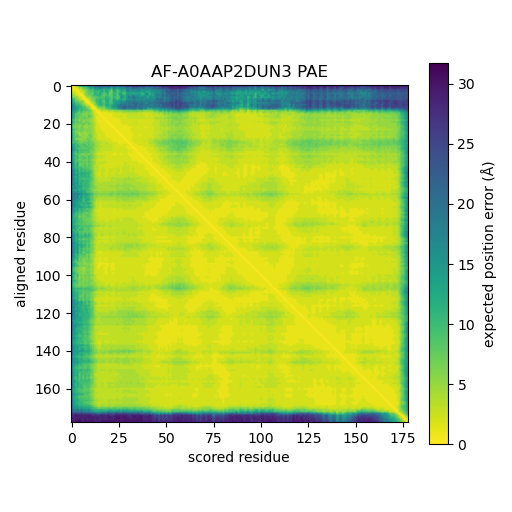.00 98.38 80 GLY A O 1
ATOM 623 N N . ILE A 1 81 ? 1.326 3.101 2.925 1.00 98.75 81 ILE A N 1
ATOM 624 C CA . ILE A 1 81 ? -0.117 2.845 3.079 1.00 98.75 81 ILE A CA 1
ATOM 625 C C . ILE A 1 81 ? -0.830 4.168 3.355 1.00 98.75 81 ILE A C 1
ATOM 627 O O . ILE A 1 81 ? -0.504 4.848 4.324 1.00 98.75 81 ILE A O 1
ATOM 631 N N . ARG A 1 82 ? -1.802 4.530 2.518 1.00 98.56 82 ARG A N 1
ATOM 632 C CA . ARG A 1 82 ? -2.569 5.778 2.630 1.00 98.56 82 ARG A CA 1
ATOM 633 C C . ARG A 1 82 ? -3.948 5.559 3.246 1.00 98.56 82 ARG A C 1
ATOM 635 O O . ARG A 1 82 ? -4.674 4.696 2.771 1.00 98.56 82 ARG A O 1
ATOM 642 N N . PHE A 1 83 ? -4.332 6.376 4.221 1.00 98.56 83 PHE A N 1
ATOM 643 C CA . PHE A 1 83 ? -5.712 6.479 4.708 1.00 98.56 83 PHE A CA 1
ATOM 644 C C . PHE A 1 83 ? -6.290 7.818 4.252 1.00 98.56 83 PHE A C 1
ATOM 646 O O . PHE A 1 83 ? -5.870 8.869 4.737 1.00 98.56 83 PHE A O 1
ATOM 653 N N . ASP A 1 84 ? -7.205 7.778 3.288 1.00 97.81 84 ASP A N 1
ATOM 654 C CA . ASP A 1 84 ? -7.862 8.969 2.742 1.00 97.81 84 ASP A CA 1
ATOM 655 C C . ASP A 1 84 ? -9.251 8.601 2.170 1.00 97.81 84 ASP A C 1
ATOM 657 O O . ASP A 1 84 ? -9.420 7.496 1.643 1.00 97.81 84 ASP A O 1
ATOM 661 N N . PRO A 1 85 ? -10.271 9.476 2.285 1.00 97.12 85 PRO A N 1
ATOM 662 C CA . PRO A 1 85 ? -11.628 9.175 1.825 1.00 97.12 85 PRO A CA 1
ATOM 663 C C . PRO A 1 85 ? -11.759 9.002 0.305 1.00 97.12 85 PRO A C 1
ATOM 665 O O . PRO A 1 85 ? -12.778 8.483 -0.145 1.00 97.12 85 PRO A O 1
ATOM 668 N N . HIS A 1 86 ? -10.767 9.423 -0.482 1.00 95.12 86 HIS A N 1
ATOM 669 C CA . HIS A 1 86 ? -10.797 9.387 -1.945 1.00 95.12 86 HIS A CA 1
ATOM 670 C C . HIS A 1 86 ? -9.830 8.371 -2.561 1.00 95.12 86 HIS A C 1
ATOM 672 O O . HIS A 1 86 ? -9.739 8.298 -3.792 1.00 95.12 86 HIS A O 1
ATOM 678 N N . VAL A 1 87 ? -9.149 7.563 -1.733 1.00 94.50 87 VAL A N 1
ATOM 679 C CA . VAL A 1 87 ? -8.304 6.471 -2.234 1.00 94.50 87 VAL A CA 1
ATOM 680 C C . VAL A 1 87 ? -9.126 5.569 -3.144 1.00 94.50 87 VAL A C 1
ATOM 682 O O . VAL A 1 87 ? -10.193 5.088 -2.763 1.00 94.50 87 VAL A O 1
ATOM 685 N N . ASN A 1 88 ? -8.580 5.308 -4.326 1.00 95.62 88 ASN A N 1
ATOM 686 C CA . ASN A 1 88 ? -9.108 4.357 -5.294 1.00 95.62 88 ASN A CA 1
ATOM 687 C C . ASN A 1 88 ? -7.969 3.555 -5.938 1.00 95.62 88 ASN A C 1
ATOM 689 O O . ASN A 1 88 ? -6.789 3.895 -5.820 1.00 95.62 88 ASN A O 1
ATOM 693 N N . LEU A 1 89 ? -8.326 2.482 -6.643 1.00 96.31 89 LEU A N 1
ATOM 694 C CA . LEU A 1 89 ? -7.354 1.562 -7.229 1.00 96.31 89 LEU A CA 1
ATOM 695 C C . LEU A 1 89 ? -6.393 2.233 -8.228 1.00 96.31 89 LEU A C 1
ATOM 697 O O . LEU A 1 89 ? -5.195 1.950 -8.188 1.00 96.31 89 LEU A O 1
ATOM 701 N N . ASP A 1 90 ? -6.879 3.116 -9.103 1.00 94.94 90 ASP A N 1
ATOM 702 C CA . ASP A 1 90 ? -6.043 3.745 -10.136 1.00 94.94 90 ASP A CA 1
ATOM 703 C C . ASP A 1 90 ? -4.991 4.676 -9.532 1.00 94.94 90 ASP A C 1
ATOM 705 O O . ASP A 1 90 ? -3.822 4.650 -9.932 1.00 94.94 90 ASP A O 1
ATOM 709 N N . GLU A 1 91 ? -5.360 5.427 -8.496 1.00 95.69 91 GLU A N 1
ATOM 710 C CA . GLU A 1 91 ? -4.407 6.210 -7.716 1.00 95.69 91 GLU A CA 1
ATOM 711 C C . GLU A 1 91 ? -3.317 5.320 -7.095 1.00 95.69 91 GLU A C 1
ATOM 713 O O . GLU A 1 91 ? -2.120 5.608 -7.212 1.00 95.69 91 GLU A O 1
ATOM 718 N N . VAL A 1 92 ? -3.705 4.206 -6.466 1.00 98.00 92 VAL A N 1
ATOM 719 C CA . VAL A 1 92 ? -2.758 3.286 -5.818 1.00 98.00 92 VAL A CA 1
ATOM 720 C C . VAL A 1 92 ? -1.831 2.637 -6.854 1.00 98.00 92 VAL A C 1
ATOM 722 O O . VAL A 1 92 ? -0.625 2.540 -6.610 1.00 98.00 92 VAL A O 1
ATOM 725 N N . LYS A 1 93 ? -2.339 2.267 -8.038 1.00 97.88 93 LYS A N 1
ATOM 726 C CA . LYS A 1 93 ? -1.524 1.754 -9.156 1.00 97.88 93 LYS A CA 1
ATOM 727 C C . LYS A 1 93 ? -0.501 2.781 -9.629 1.00 97.88 93 LYS A C 1
ATOM 729 O O . LYS A 1 93 ? 0.675 2.445 -9.770 1.00 97.88 93 LYS A O 1
ATOM 734 N N . ALA A 1 94 ? -0.927 4.028 -9.828 1.00 96.62 94 ALA A N 1
ATOM 735 C CA . ALA A 1 94 ? -0.044 5.108 -10.255 1.00 96.62 94 ALA A CA 1
ATOM 736 C C . ALA A 1 94 ? 1.101 5.317 -9.256 1.00 96.62 94 ALA A C 1
ATOM 738 O O . ALA A 1 94 ? 2.272 5.365 -9.630 1.00 96.62 94 ALA A O 1
ATOM 739 N N . LEU A 1 95 ? 0.775 5.385 -7.964 1.00 97.94 95 LEU A N 1
ATOM 740 C CA . LEU A 1 95 ? 1.757 5.580 -6.900 1.00 97.94 95 LEU A CA 1
ATOM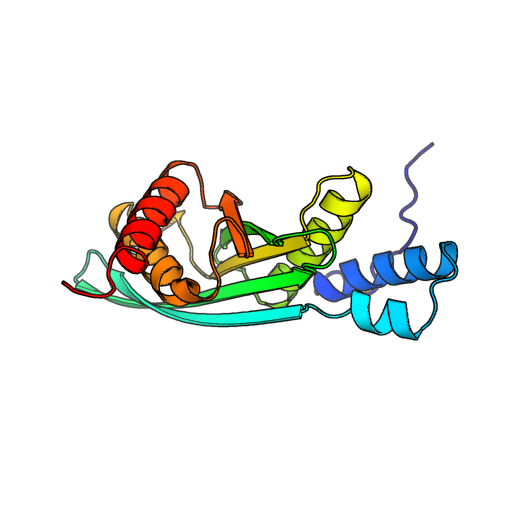 741 C C . LEU A 1 95 ? 2.700 4.377 -6.734 1.00 97.94 95 LEU A C 1
ATOM 743 O O . LEU A 1 95 ? 3.878 4.576 -6.440 1.00 97.94 95 LEU A O 1
ATOM 747 N N . ALA A 1 96 ? 2.225 3.147 -6.944 1.00 98.56 96 ALA A N 1
ATOM 748 C CA . ALA A 1 96 ? 3.069 1.951 -6.921 1.00 98.56 96 ALA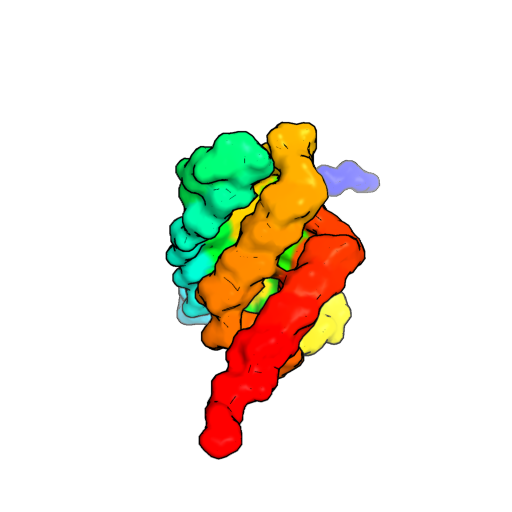 A CA 1
ATOM 749 C C . ALA A 1 96 ? 4.089 1.943 -8.075 1.00 98.56 96 ALA A C 1
ATOM 751 O O . ALA A 1 96 ? 5.258 1.595 -7.874 1.00 98.56 96 ALA A O 1
ATOM 752 N N . ALA A 1 97 ? 3.674 2.384 -9.266 1.00 98.06 97 ALA A N 1
ATOM 753 C CA . ALA A 1 97 ? 4.572 2.567 -10.402 1.00 98.06 97 ALA A CA 1
ATOM 754 C C . ALA A 1 97 ? 5.614 3.655 -10.119 1.00 98.06 97 ALA A C 1
ATOM 756 O O . ALA A 1 97 ? 6.811 3.414 -10.270 1.00 98.06 97 ALA A O 1
ATOM 757 N N . TRP A 1 98 ? 5.194 4.804 -9.577 1.00 97.62 98 TRP A N 1
ATOM 758 C CA . TRP A 1 98 ? 6.127 5.851 -9.157 1.00 97.62 98 TRP A CA 1
ATOM 759 C C . TRP A 1 98 ? 7.151 5.369 -8.132 1.00 97.62 98 TRP A C 1
ATOM 761 O O . TRP A 1 98 ? 8.314 5.759 -8.213 1.00 97.62 98 TRP A O 1
ATOM 771 N N . MET A 1 99 ? 6.760 4.496 -7.200 1.00 98.25 99 MET A N 1
ATOM 772 C CA . MET A 1 99 ? 7.707 3.878 -6.271 1.00 98.25 99 MET A CA 1
ATOM 773 C C . MET A 1 99 ? 8.724 2.983 -6.986 1.00 98.25 99 MET A C 1
ATOM 775 O O . MET A 1 99 ? 9.897 3.026 -6.629 1.00 98.25 99 MET A O 1
ATOM 779 N N . THR A 1 100 ? 8.312 2.246 -8.024 1.00 98.25 100 THR A N 1
ATOM 780 C CA . THR A 1 100 ? 9.232 1.429 -8.838 1.00 98.25 100 THR A CA 1
ATOM 781 C C . THR A 1 100 ? 10.278 2.316 -9.502 1.00 98.25 100 THR A C 1
ATOM 783 O O . THR A 1 100 ? 11.475 2.084 -9.351 1.00 98.25 100 THR A O 1
ATOM 786 N N . TRP A 1 101 ? 9.833 3.373 -10.188 1.00 96.88 101 TRP A N 1
ATOM 787 C CA . TRP A 1 101 ? 10.728 4.284 -10.901 1.00 96.88 101 TRP A CA 1
ATOM 788 C C . TRP A 1 101 ? 11.641 5.044 -9.952 1.00 96.88 101 TRP A C 1
ATOM 790 O O . TRP A 1 101 ? 12.834 5.155 -10.208 1.00 96.88 101 TRP A O 1
ATOM 800 N N . LYS A 1 102 ? 11.107 5.512 -8.821 1.00 96.69 102 LYS A N 1
ATOM 801 C CA . LYS A 1 102 ? 11.898 6.179 -7.789 1.00 96.69 102 LYS A CA 1
ATOM 802 C C . LYS A 1 102 ? 13.020 5.274 -7.290 1.00 96.69 102 LYS A C 1
ATOM 804 O O . LYS A 1 102 ? 14.163 5.711 -7.292 1.00 96.69 102 LYS A O 1
ATOM 809 N N . CYS A 1 103 ? 12.702 4.047 -6.870 1.00 96.94 103 CYS A N 1
ATOM 810 C CA . CYS A 1 103 ? 13.694 3.107 -6.348 1.00 96.94 103 CYS A CA 1
ATOM 811 C C . CYS A 1 103 ? 14.761 2.760 -7.392 1.00 96.94 103 CYS A C 1
ATOM 813 O O . CYS A 1 103 ? 15.940 2.797 -7.057 1.00 96.94 103 CYS A O 1
ATOM 815 N N . ALA A 1 104 ? 14.362 2.529 -8.647 1.00 96.44 104 ALA A N 1
ATOM 816 C CA . ALA A 1 104 ? 15.295 2.258 -9.737 1.00 96.44 104 ALA A CA 1
ATOM 817 C C . ALA A 1 104 ? 16.230 3.447 -10.029 1.00 96.44 104 ALA A C 1
ATOM 819 O O . ALA A 1 104 ? 17.432 3.264 -10.177 1.00 96.44 104 ALA A O 1
ATOM 820 N N . VAL A 1 105 ? 15.701 4.676 -10.076 1.00 96.00 105 VAL A N 1
ATOM 821 C CA . VAL A 1 105 ? 16.491 5.883 -10.390 1.00 96.00 105 VAL A CA 1
ATOM 822 C C . VAL A 1 105 ? 17.517 6.206 -9.304 1.00 96.00 105 VAL A C 1
ATOM 824 O O . VAL A 1 105 ? 18.591 6.711 -9.622 1.00 96.00 105 VAL A O 1
ATOM 827 N N . VAL A 1 106 ? 17.202 5.939 -8.033 1.00 96.94 106 VAL A N 1
ATOM 828 C CA . VAL A 1 106 ? 18.135 6.175 -6.916 1.00 96.94 106 VAL A CA 1
ATOM 829 C C . VAL A 1 106 ? 18.929 4.930 -6.504 1.00 96.94 106 VAL A C 1
ATOM 831 O O . VAL A 1 106 ? 19.537 4.942 -5.438 1.00 96.94 106 VAL A O 1
ATOM 834 N N . ASP A 1 107 ? 18.911 3.881 -7.330 1.00 95.56 107 ASP A N 1
ATOM 835 C CA . ASP A 1 107 ? 19.674 2.637 -7.155 1.00 95.56 107 ASP A CA 1
ATOM 836 C C . ASP A 1 107 ? 19.469 1.956 -5.787 1.00 95.56 107 ASP A C 1
ATOM 838 O O . ASP A 1 107 ? 20.400 1.536 -5.100 1.00 95.56 107 ASP A O 1
ATOM 842 N N . ILE A 1 108 ? 18.208 1.875 -5.353 1.00 95.69 108 ILE A N 1
ATOM 843 C CA . ILE A 1 108 ? 17.818 1.129 -4.152 1.00 95.69 108 ILE A CA 1
ATOM 844 C C . ILE A 1 108 ? 17.279 -0.239 -4.595 1.00 95.69 108 ILE A C 1
ATOM 846 O O . ILE A 1 108 ? 16.413 -0.267 -5.472 1.00 95.69 108 ILE A O 1
ATOM 850 N N . PRO A 1 109 ? 17.700 -1.361 -3.968 1.00 96.38 109 PRO A N 1
ATOM 851 C CA . PRO A 1 109 ? 17.323 -2.725 -4.361 1.00 96.38 109 PRO A CA 1
ATOM 852 C C . PRO A 1 109 ? 15.892 -3.086 -3.924 1.00 96.38 109 PRO A C 1
ATOM 854 O O . PRO A 1 109 ? 15.651 -4.054 -3.202 1.00 96.38 109 PRO A O 1
ATOM 857 N N . TYR A 1 110 ? 14.929 -2.264 -4.330 1.00 98.00 110 TYR A N 1
ATOM 858 C CA . TYR A 1 110 ? 13.510 -2.459 -4.098 1.00 98.00 110 TYR A CA 1
ATOM 859 C C . TYR A 1 110 ? 12.730 -2.289 -5.391 1.00 98.00 110 TYR A C 1
ATOM 861 O O . TYR A 1 110 ? 13.004 -1.416 -6.216 1.00 98.00 110 TYR A O 1
ATOM 869 N N . GLY A 1 111 ? 11.690 -3.102 -5.519 1.00 98.12 111 GLY A N 1
ATOM 870 C CA . GLY A 1 111 ? 10.591 -2.817 -6.420 1.00 98.12 111 GLY A CA 1
ATOM 871 C C . GLY A 1 111 ? 9.664 -1.727 -5.868 1.00 98.12 111 GLY A C 1
ATOM 872 O O . GLY A 1 111 ? 9.918 -1.116 -4.828 1.00 98.12 111 GLY A O 1
ATOM 873 N N . GLY A 1 112 ? 8.534 -1.504 -6.534 1.00 98.38 112 GLY A N 1
ATOM 874 C CA . GLY A 1 112 ? 7.550 -0.508 -6.114 1.00 98.38 112 GLY A CA 1
ATOM 875 C C . GLY A 1 112 ? 6.222 -1.121 -5.713 1.00 98.38 112 GLY A C 1
ATOM 876 O O . GLY A 1 112 ? 5.677 -1.975 -6.411 1.00 98.38 112 GLY A O 1
ATOM 877 N N . ALA A 1 113 ? 5.673 -0.632 -4.609 1.00 98.69 113 ALA A N 1
ATOM 878 C CA . ALA A 1 113 ? 4.315 -0.921 -4.185 1.00 98.69 113 ALA A CA 1
ATOM 879 C C . ALA A 1 113 ? 3.626 0.337 -3.654 1.00 98.69 113 ALA A C 1
ATOM 881 O O . ALA A 1 113 ? 4.250 1.365 -3.378 1.00 98.69 113 ALA A O 1
ATOM 882 N N . LYS A 1 114 ? 2.317 0.238 -3.462 1.00 98.75 114 LYS A N 1
ATOM 883 C CA . LYS A 1 114 ? 1.527 1.188 -2.688 1.00 98.75 114 LYS A CA 1
ATOM 884 C C . LYS A 1 114 ? 0.315 0.477 -2.116 1.00 98.75 114 LYS A C 1
ATOM 886 O O . LYS A 1 114 ? -0.233 -0.418 -2.750 1.00 98.75 114 LYS A O 1
ATOM 891 N N . GLY A 1 115 ? -0.089 0.852 -0.911 1.00 98.69 115 GLY A N 1
ATOM 892 C CA . GLY A 1 115 ? -1.382 0.465 -0.368 1.00 98.69 115 GLY A CA 1
ATOM 893 C C . GLY A 1 115 ? -2.229 1.675 -0.020 1.00 98.69 115 GLY A C 1
ATOM 894 O O . GLY A 1 115 ? -1.720 2.793 0.103 1.00 98.69 115 GLY A O 1
ATOM 895 N N . GLY A 1 116 ? -3.510 1.436 0.192 1.00 98.44 116 GLY A N 1
ATOM 896 C CA . GLY A 1 116 ? -4.398 2.440 0.740 1.00 98.44 116 GLY A CA 1
ATOM 897 C C . GLY A 1 116 ? -5.718 1.856 1.206 1.00 98.44 116 GLY A C 1
ATOM 898 O O . GLY A 1 116 ? -6.069 0.743 0.833 1.00 98.44 116 GLY A O 1
ATOM 899 N N . VAL A 1 117 ? -6.419 2.597 2.052 1.00 98.62 117 VAL A N 1
ATOM 900 C CA . VAL A 1 117 ? -7.741 2.247 2.565 1.00 98.62 117 VAL A CA 1
ATOM 901 C C . VAL A 1 117 ? -8.630 3.473 2.439 1.00 98.62 117 VAL A C 1
ATOM 903 O O . VAL A 1 117 ? -8.234 4.569 2.846 1.00 98.62 117 VAL A O 1
ATOM 906 N N . THR A 1 118 ? -9.818 3.283 1.874 1.00 98.19 118 THR A N 1
ATOM 907 C CA . THR A 1 118 ? -10.800 4.347 1.662 1.00 98.19 118 THR A CA 1
ATOM 908 C C . THR A 1 118 ? -11.509 4.647 2.982 1.00 98.19 118 THR A C 1
ATOM 910 O O . THR A 1 118 ? -12.529 4.043 3.318 1.00 98.19 118 THR A O 1
ATOM 913 N N . CYS A 1 119 ? -10.936 5.547 3.781 1.00 97.88 119 CYS A N 1
ATOM 914 C CA . CYS A 1 119 ? -11.470 5.960 5.080 1.00 97.88 119 CYS A CA 1
ATOM 915 C C . CYS A 1 119 ? -11.112 7.419 5.395 1.00 97.88 119 CYS A C 1
ATOM 917 O O . CYS A 1 119 ? -10.113 7.941 4.907 1.00 97.88 119 CYS A O 1
ATOM 919 N N . ASN A 1 120 ? -11.906 8.085 6.240 1.00 97.56 120 ASN A N 1
ATOM 920 C CA . ASN A 1 120 ? -11.554 9.404 6.764 1.00 97.56 120 ASN A CA 1
ATOM 921 C C . ASN A 1 120 ? -10.955 9.267 8.176 1.00 97.56 120 ASN A C 1
ATOM 923 O O . ASN A 1 120 ? -11.711 9.210 9.147 1.00 97.56 120 ASN A O 1
ATOM 927 N N . PRO A 1 121 ? -9.617 9.257 8.335 1.00 95.81 121 PRO A N 1
ATOM 928 C CA . PRO A 1 121 ? -8.993 9.078 9.646 1.00 95.81 121 PRO A CA 1
ATOM 929 C C . PRO A 1 121 ? -9.264 10.242 10.612 1.00 95.81 121 PRO A C 1
ATOM 931 O O . PRO A 1 121 ? -9.016 10.106 11.804 1.00 95.81 121 PRO A O 1
ATOM 934 N N . ARG A 1 122 ? -9.764 11.392 10.133 1.00 95.94 122 ARG A N 1
ATOM 935 C CA . ARG A 1 122 ? -10.123 12.534 10.995 1.00 95.94 122 ARG A CA 1
ATOM 936 C C . ARG A 1 122 ? -11.462 12.350 11.706 1.00 95.94 122 ARG A C 1
ATOM 938 O O . ARG A 1 122 ? -11.715 13.035 12.690 1.00 95.94 122 ARG A O 1
ATOM 945 N N . GLU A 1 123 ? -12.304 11.458 11.196 1.00 96.38 123 GLU A N 1
ATOM 946 C CA . GLU A 1 123 ? -13.621 11.133 11.754 1.00 96.38 123 GLU A CA 1
ATOM 947 C C . GLU A 1 123 ? -13.601 9.844 12.580 1.00 96.38 123 GLU A C 1
ATOM 949 O O . GLU A 1 123 ? -14.640 9.417 13.072 1.00 96.38 123 GLU A O 1
ATOM 954 N N . MET A 1 124 ? -12.433 9.213 12.713 1.00 97.81 124 MET A N 1
ATOM 955 C CA . MET A 1 124 ? -12.267 7.945 13.410 1.00 97.81 124 MET A CA 1
ATOM 956 C C . MET A 1 124 ? -11.474 8.141 14.695 1.00 97.81 124 MET A C 1
ATOM 958 O O . MET A 1 124 ? -10.522 8.926 14.754 1.00 97.81 124 MET A O 1
ATOM 962 N N . SER A 1 125 ? -11.833 7.388 15.728 1.00 98.44 125 SER A N 1
ATOM 963 C CA . SER A 1 125 ? -11.047 7.348 16.955 1.00 98.44 125 SER A CA 1
ATOM 964 C C . SER A 1 125 ? -9.726 6.605 16.743 1.00 98.44 125 SER A C 1
ATOM 966 O O . SER A 1 125 ? -9.555 5.818 15.810 1.00 98.44 125 SER A O 1
ATOM 968 N N . ALA A 1 126 ? -8.768 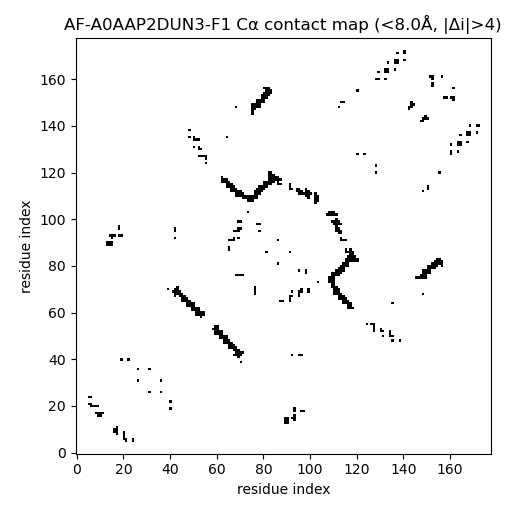6.801 17.653 1.00 98.12 126 ALA A N 1
ATOM 969 C CA . ALA A 1 126 ? -7.514 6.051 17.607 1.00 98.12 126 ALA A CA 1
ATOM 970 C C . ALA A 1 126 ? -7.738 4.527 17.694 1.00 98.12 126 ALA A C 1
ATOM 972 O O . ALA A 1 126 ? -7.014 3.775 17.046 1.00 98.12 126 ALA A O 1
ATOM 973 N N . GLY A 1 127 ? -8.748 4.082 18.451 1.00 98.56 127 GLY A N 1
ATOM 974 C CA . GLY A 1 127 ? -9.088 2.664 18.575 1.00 98.56 127 GLY A CA 1
ATOM 975 C C . GLY A 1 127 ? -9.685 2.092 17.290 1.00 98.56 127 GLY A C 1
ATOM 976 O O . GLY A 1 127 ? -9.362 0.970 16.907 1.00 98.56 127 GLY A O 1
ATOM 977 N N . GLU A 1 128 ? -10.513 2.865 16.588 1.00 98.69 128 GLU A N 1
ATOM 978 C CA . GLU A 1 128 ? -11.069 2.475 15.287 1.00 98.69 128 GLU A CA 1
ATOM 979 C C . GLU A 1 128 ? -9.980 2.375 14.216 1.00 98.69 128 GLU A C 1
ATOM 981 O O . GLU A 1 128 ? -9.951 1.405 13.457 1.00 98.69 128 GLU A O 1
ATOM 986 N N . ILE A 1 129 ? -9.044 3.332 14.190 1.00 98.69 129 ILE A N 1
ATOM 987 C CA . ILE A 1 129 ? -7.889 3.309 13.279 1.00 98.69 129 ILE A CA 1
ATOM 988 C C . ILE A 1 129 ? -6.992 2.101 13.578 1.00 98.69 129 ILE A C 1
ATOM 990 O O . ILE A 1 129 ? -6.548 1.430 12.646 1.00 98.69 129 ILE A O 1
ATOM 994 N N . GLU A 1 130 ? -6.748 1.781 14.853 1.00 98.75 130 GLU A N 1
ATOM 995 C CA . GLU A 1 130 ? -5.984 0.589 15.230 1.00 98.75 130 GLU A CA 1
ATOM 996 C C . GLU A 1 130 ? -6.657 -0.688 14.716 1.00 98.75 130 GLU A C 1
ATOM 998 O O . GLU A 1 130 ? -6.010 -1.508 14.061 1.00 98.75 130 GLU A O 1
ATOM 1003 N N . ARG A 1 131 ? -7.963 -0.853 14.964 1.00 98.69 131 ARG A N 1
ATOM 1004 C CA . ARG A 1 131 ? -8.720 -2.022 14.490 1.00 98.69 131 ARG A CA 1
ATOM 1005 C C . ARG A 1 131 ? -8.699 -2.123 12.965 1.00 98.69 131 ARG A C 1
ATOM 1007 O O . ARG A 1 131 ? -8.491 -3.219 12.445 1.00 98.69 131 ARG A O 1
ATOM 1014 N N . LEU A 1 132 ? -8.826 -0.999 12.258 1.00 98.75 132 LEU A N 1
ATOM 1015 C CA . LEU A 1 132 ? -8.725 -0.947 10.799 1.00 98.75 132 LEU A CA 1
ATOM 1016 C C . LEU A 1 132 ? -7.335 -1.364 10.299 1.00 98.75 132 LEU A C 1
ATOM 1018 O O . LEU A 1 132 ? -7.228 -2.216 9.417 1.00 98.75 132 LEU A O 1
ATOM 1022 N N . MET A 1 133 ? -6.266 -0.815 10.881 1.00 98.62 133 MET A N 1
ATOM 1023 C CA . MET A 1 133 ? -4.885 -1.147 10.518 1.00 98.62 133 MET A CA 1
ATOM 1024 C C . MET A 1 133 ? -4.581 -2.630 10.776 1.00 98.62 133 MET A C 1
ATOM 1026 O O . MET A 1 133 ? -3.942 -3.293 9.956 1.00 98.62 133 MET A O 1
ATOM 1030 N N . ARG A 1 134 ? -5.079 -3.189 11.884 1.00 98.44 134 ARG A N 1
ATOM 1031 C CA . ARG A 1 134 ? -4.933 -4.616 12.204 1.00 98.44 134 ARG A CA 1
ATOM 1032 C C . ARG A 1 134 ? -5.702 -5.505 11.232 1.00 98.44 134 ARG A C 1
ATOM 1034 O O . ARG A 1 134 ? -5.127 -6.469 10.730 1.00 98.44 134 ARG A O 1
ATOM 1041 N N . ALA A 1 135 ? -6.953 -5.164 10.920 1.00 98.31 135 ALA A N 1
ATOM 1042 C CA . ALA A 1 135 ? -7.754 -5.885 9.933 1.00 98.31 135 ALA A CA 1
ATOM 1043 C C . ALA A 1 135 ? -7.066 -5.887 8.560 1.00 98.31 135 ALA A C 1
ATOM 1045 O O . ALA A 1 135 ? -6.869 -6.947 7.969 1.00 98.31 135 ALA A O 1
ATOM 1046 N N . TYR A 1 136 ? -6.602 -4.721 8.100 1.00 98.50 136 TYR A N 1
ATOM 1047 C CA . TYR A 1 136 ? -5.856 -4.601 6.848 1.00 98.50 136 TYR A CA 1
ATOM 1048 C C . TYR A 1 136 ? -4.584 -5.459 6.856 1.00 98.50 136 TYR A C 1
ATOM 1050 O O . TYR A 1 136 ? -4.363 -6.248 5.940 1.00 98.50 136 TYR A O 1
ATOM 1058 N N . THR A 1 137 ? -3.781 -5.383 7.920 1.00 98.19 137 THR A N 1
ATOM 1059 C CA . THR A 1 137 ? -2.546 -6.177 8.042 1.00 98.19 137 THR A CA 1
ATOM 1060 C C . THR A 1 137 ? -2.824 -7.676 8.003 1.00 98.19 137 THR A C 1
ATOM 1062 O O . THR A 1 137 ? -2.120 -8.407 7.312 1.00 98.19 137 THR A O 1
ATOM 1065 N N . GLN A 1 138 ? -3.874 -8.135 8.689 1.00 97.06 138 GLN A N 1
ATOM 1066 C CA . GLN A 1 138 ? -4.264 -9.542 8.697 1.00 97.06 138 GLN A CA 1
ATOM 1067 C C . GLN A 1 138 ? -4.631 -10.041 7.293 1.00 97.06 138 GLN A C 1
ATOM 1069 O O . GLN A 1 138 ? -4.227 -11.138 6.915 1.00 97.06 138 GLN A O 1
ATOM 1074 N N . THR A 1 139 ? -5.360 -9.240 6.508 1.00 96.94 139 THR A N 1
ATOM 1075 C CA . THR A 1 139 ? -5.709 -9.597 5.119 1.00 96.94 139 THR A CA 1
ATOM 1076 C C . THR A 1 139 ? -4.514 -9.606 4.167 1.00 96.94 139 THR A C 1
ATOM 1078 O O . THR A 1 139 ? -4.609 -10.173 3.087 1.00 96.94 139 THR A O 1
ATOM 1081 N N . MET A 1 140 ? -3.395 -8.998 4.567 1.00 96.62 140 MET A N 1
ATOM 1082 C CA . MET A 1 140 ? -2.171 -8.891 3.772 1.00 96.62 140 MET A CA 1
ATOM 1083 C C . MET A 1 140 ? -1.064 -9.831 4.268 1.00 96.62 140 MET A C 1
ATOM 1085 O O . MET A 1 140 ? 0.082 -9.691 3.848 1.00 96.62 140 MET A O 1
ATOM 1089 N N . ALA A 1 141 ? -1.365 -10.781 5.158 1.00 92.31 141 ALA A N 1
ATOM 1090 C CA . ALA A 1 141 ? -0.360 -11.649 5.777 1.00 92.31 141 ALA A CA 1
ATOM 1091 C C . ALA A 1 141 ? 0.410 -12.531 4.769 1.00 92.31 141 ALA A C 1
ATOM 1093 O O . ALA A 1 141 ? 1.576 -12.840 4.995 1.00 92.31 141 ALA A O 1
ATOM 1094 N N . ASP A 1 142 ? -0.208 -12.914 3.647 1.00 92.12 142 ASP A N 1
ATOM 1095 C CA . ASP A 1 142 ? 0.431 -13.663 2.552 1.00 92.12 142 ASP A CA 1
ATOM 1096 C C . ASP A 1 142 ? 1.175 -12.758 1.549 1.00 92.12 142 ASP A C 1
ATOM 1098 O O . ASP A 1 142 ? 1.953 -13.240 0.719 1.00 92.12 142 ASP A O 1
ATOM 1102 N N . VAL A 1 143 ? 0.924 -11.448 1.612 1.00 96.44 143 VAL A N 1
ATOM 1103 C CA . VAL A 1 143 ? 1.529 -10.424 0.754 1.00 96.44 143 VAL A CA 1
ATOM 1104 C C . VAL A 1 143 ? 2.766 -9.830 1.421 1.00 96.44 143 VAL A C 1
ATOM 1106 O O . VAL A 1 143 ? 3.816 -9.727 0.791 1.00 96.44 143 VAL A O 1
ATOM 1109 N N . PHE A 1 144 ? 2.639 -9.431 2.685 1.00 97.62 144 PHE A N 1
ATOM 1110 C CA . PHE A 1 144 ? 3.689 -8.760 3.437 1.00 97.62 144 PHE A CA 1
ATOM 1111 C C . PHE A 1 144 ? 4.804 -9.719 3.837 1.00 97.62 144 PHE A C 1
ATOM 1113 O O . PHE A 1 144 ? 4.592 -10.901 4.101 1.00 97.62 144 PHE A O 1
ATOM 1120 N N . GLY A 1 145 ? 6.015 -9.176 3.889 1.00 96.38 145 GLY A N 1
ATOM 1121 C CA . GLY A 1 145 ? 7.186 -9.894 4.363 1.00 96.38 145 GLY A CA 1
ATOM 1122 C C . GLY A 1 145 ? 8.458 -9.073 4.205 1.00 96.38 145 GLY A C 1
ATOM 1123 O O . GLY A 1 145 ? 8.551 -8.280 3.267 1.00 96.38 145 GLY A O 1
ATOM 1124 N N . PRO A 1 146 ? 9.449 -9.252 5.097 1.00 95.06 146 PRO A N 1
ATOM 1125 C CA . PRO A 1 146 ? 10.709 -8.508 5.038 1.00 95.06 146 PRO A CA 1
ATOM 1126 C C . PRO A 1 146 ? 11.492 -8.761 3.739 1.00 95.06 146 PRO A C 1
ATOM 1128 O O . PRO A 1 146 ? 12.282 -7.921 3.325 1.00 95.06 146 PRO A O 1
ATOM 1131 N N . ASP A 1 147 ? 11.249 -9.896 3.092 1.00 95.31 147 ASP A N 1
ATOM 1132 C CA . ASP A 1 147 ? 11.832 -10.360 1.834 1.00 95.31 147 ASP A CA 1
ATOM 1133 C C . ASP A 1 147 ? 10.826 -10.359 0.665 1.00 95.31 147 ASP A C 1
ATOM 1135 O O . ASP A 1 147 ? 11.150 -10.823 -0.427 1.00 95.31 147 ASP A O 1
ATOM 1139 N N . LYS A 1 148 ? 9.611 -9.826 0.871 1.00 96.94 148 LYS A N 1
ATOM 1140 C CA . LYS A 1 148 ? 8.521 -9.824 -0.121 1.00 96.94 148 LYS A CA 1
ATOM 1141 C C . LYS A 1 148 ? 8.000 -8.424 -0.417 1.00 96.94 148 LYS A C 1
ATOM 1143 O O . LYS A 1 148 ? 8.254 -7.875 -1.485 1.00 96.94 148 LYS A O 1
ATOM 1148 N N . ASP A 1 149 ? 7.271 -7.850 0.533 1.00 98.44 149 ASP A N 1
ATOM 1149 C CA . ASP A 1 149 ? 6.646 -6.539 0.424 1.00 98.44 149 ASP A CA 1
ATOM 1150 C C . ASP A 1 149 ? 6.692 -5.838 1.781 1.00 98.44 149 ASP A C 1
ATOM 1152 O O . ASP A 1 149 ? 6.220 -6.365 2.791 1.00 98.44 149 ASP A O 1
ATOM 1156 N N . ILE A 1 150 ? 7.265 -4.635 1.791 1.00 98.12 150 ILE A N 1
ATOM 1157 C CA . ILE A 1 150 ? 7.592 -3.894 3.007 1.00 98.12 150 ILE A CA 1
ATOM 1158 C C . ILE A 1 150 ? 6.795 -2.578 3.010 1.00 98.12 150 ILE A C 1
ATOM 1160 O O . ILE A 1 150 ? 7.156 -1.615 2.311 1.00 98.12 150 ILE A O 1
ATOM 1164 N N . PRO A 1 151 ? 5.719 -2.481 3.810 1.00 97.75 151 PRO A N 1
ATOM 1165 C CA . PRO A 1 151 ? 4.931 -1.261 3.935 1.00 97.75 151 PRO A CA 1
ATOM 1166 C C . PRO A 1 151 ? 5.690 -0.077 4.555 1.00 97.75 151 PRO A C 1
ATOM 1168 O O . PRO A 1 151 ? 6.789 -0.214 5.095 1.00 97.75 151 PRO A O 1
ATOM 1171 N N . ALA A 1 152 ? 5.133 1.124 4.436 1.00 98.19 152 ALA A N 1
ATOM 1172 C CA . ALA A 1 152 ? 5.629 2.350 5.067 1.00 98.19 152 ALA A CA 1
ATOM 1173 C C . ALA A 1 152 ? 4.463 3.303 5.396 1.00 98.19 152 ALA A C 1
ATOM 1175 O O . ALA A 1 152 ? 3.345 3.080 4.924 1.00 98.19 152 ALA A O 1
ATOM 1176 N N . PRO A 1 153 ? 4.720 4.387 6.146 1.00 98.12 153 PRO A N 1
ATOM 1177 C CA . PRO A 1 153 ? 3.776 5.489 6.270 1.00 98.12 153 PRO A CA 1
ATOM 1178 C C . PRO A 1 153 ? 3.485 6.179 4.930 1.00 98.12 153 PRO A C 1
ATOM 1180 O O . PRO A 1 153 ? 4.319 6.181 4.019 1.00 98.12 153 PRO A O 1
ATOM 1183 N N . ASP A 1 154 ? 2.315 6.801 4.839 1.00 98.31 154 ASP A N 1
ATOM 1184 C CA . ASP A 1 154 ? 1.928 7.770 3.812 1.00 98.31 154 ASP A CA 1
ATOM 1185 C C . ASP A 1 154 ? 0.882 8.751 4.381 1.00 98.31 154 ASP A C 1
ATOM 1187 O O . ASP A 1 154 ? 0.772 8.907 5.592 1.00 98.31 154 ASP A O 1
ATOM 1191 N N . MET A 1 155 ? 0.100 9.440 3.543 1.00 97.38 155 MET A N 1
ATOM 1192 C CA . MET A 1 155 ? -0.952 10.332 4.035 1.00 97.38 155 MET A CA 1
ATOM 1193 C C . MET A 1 155 ? -1.951 9.563 4.910 1.00 97.38 155 MET A C 1
ATOM 1195 O O . MET A 1 155 ? -2.424 8.494 4.531 1.00 97.38 155 MET A O 1
ATOM 1199 N N . GLY A 1 156 ? -2.252 10.102 6.091 1.00 96.81 156 GLY A N 1
ATOM 1200 C CA . GLY A 1 156 ? -3.173 9.480 7.045 1.00 96.81 156 GLY A CA 1
ATOM 1201 C C . GLY A 1 156 ? -2.588 8.323 7.865 1.00 96.81 156 GLY A C 1
ATOM 1202 O O . GLY A 1 156 ? -3.296 7.793 8.717 1.00 96.81 156 GLY A O 1
ATOM 1203 N N . THR A 1 157 ? -1.316 7.956 7.671 1.00 98.25 157 THR A N 1
ATOM 1204 C CA . THR A 1 157 ? -0.623 6.950 8.492 1.00 98.25 157 THR A CA 1
ATOM 1205 C C . THR A 1 157 ? 0.758 7.439 8.936 1.00 98.25 157 THR A C 1
ATOM 1207 O O . THR A 1 157 ? 1.411 8.244 8.276 1.00 98.25 157 THR A O 1
ATOM 1210 N N . GLY A 1 158 ? 1.226 6.968 10.088 1.00 98.19 158 GLY A N 1
ATOM 1211 C CA . GLY A 1 158 ? 2.488 7.387 10.685 1.00 98.19 158 GLY A CA 1
ATOM 1212 C C . GLY A 1 158 ? 3.167 6.274 11.485 1.00 98.19 158 GLY A C 1
ATOM 1213 O O . GLY A 1 158 ? 2.837 5.096 11.339 1.00 98.19 158 GLY A O 1
ATOM 1214 N N . PRO A 1 159 ? 4.130 6.628 12.356 1.00 98.50 159 PRO A N 1
ATOM 1215 C CA . PRO A 1 159 ? 4.844 5.657 13.186 1.00 98.50 159 PRO A CA 1
ATOM 1216 C C . PRO A 1 159 ? 3.921 4.790 14.051 1.00 98.50 159 PRO A C 1
ATOM 1218 O O . PRO A 1 159 ? 4.198 3.610 14.244 1.00 98.50 159 PRO A O 1
ATOM 1221 N N . ARG A 1 160 ? 2.807 5.354 14.536 1.00 98.19 160 ARG A N 1
ATOM 1222 C CA . ARG A 1 160 ? 1.812 4.641 15.347 1.00 98.19 160 ARG A CA 1
ATOM 1223 C C . ARG A 1 160 ? 1.146 3.514 14.556 1.00 98.19 160 ARG A C 1
ATOM 1225 O O . ARG A 1 160 ? 1.127 2.377 15.015 1.00 98.19 160 ARG A O 1
ATOM 1232 N N . GLU A 1 161 ? 0.665 3.806 13.351 1.00 98.56 161 GLU A N 1
ATOM 1233 C CA . GLU A 1 161 ? 0.028 2.808 12.491 1.00 98.56 161 GLU A CA 1
ATOM 1234 C C . GLU A 1 161 ? 1.029 1.731 12.055 1.00 98.56 161 GLU A C 1
ATOM 1236 O O . GLU A 1 161 ? 0.687 0.551 12.016 1.00 98.56 161 GLU A O 1
ATOM 1241 N N . MET A 1 162 ? 2.290 2.103 11.809 1.00 98.56 162 MET A N 1
ATOM 1242 C CA . MET A 1 162 ? 3.345 1.128 11.508 1.00 98.56 162 MET A CA 1
ATOM 1243 C C . MET A 1 162 ? 3.685 0.232 12.703 1.00 98.56 162 MET A C 1
ATOM 1245 O O . MET A 1 162 ? 3.993 -0.942 12.505 1.00 98.56 162 MET A O 1
ATOM 1249 N N . ALA A 1 163 ? 3.604 0.745 13.934 1.00 98.50 163 ALA A N 1
ATOM 1250 C CA . ALA A 1 163 ? 3.784 -0.068 15.133 1.00 98.50 163 ALA A CA 1
ATOM 1251 C C . ALA A 1 163 ? 2.676 -1.127 15.259 1.00 98.50 163 ALA A C 1
ATOM 1253 O O . ALA A 1 163 ? 2.971 -2.295 15.506 1.00 98.50 163 ALA A O 1
ATOM 1254 N N . TRP A 1 164 ? 1.415 -0.753 15.014 1.00 98.50 164 TRP A N 1
ATOM 1255 C CA . TRP A 1 164 ? 0.298 -1.706 14.993 1.00 98.50 164 TRP A CA 1
ATOM 1256 C C . TRP A 1 164 ? 0.402 -2.719 13.856 1.00 98.50 164 TRP A C 1
ATOM 1258 O O . TRP A 1 164 ? 0.116 -3.895 14.069 1.00 98.50 164 TRP A O 1
ATOM 1268 N N . LEU A 1 165 ? 0.839 -2.282 12.671 1.00 98.25 165 LEU A N 1
ATOM 1269 C CA . LEU A 1 165 ? 1.119 -3.167 11.541 1.00 98.25 165 LEU A CA 1
ATOM 1270 C C . LEU A 1 165 ? 2.158 -4.218 11.933 1.00 98.25 165 LEU A C 1
ATOM 1272 O O . LEU A 1 165 ? 1.924 -5.408 11.755 1.00 98.25 165 LEU A O 1
ATOM 1276 N N . MET A 1 166 ? 3.289 -3.793 12.495 1.00 97.06 166 MET A N 1
ATOM 1277 C CA . MET A 1 166 ? 4.369 -4.699 12.881 1.00 97.06 166 MET A CA 1
ATOM 1278 C C . MET A 1 166 ? 3.933 -5.681 13.978 1.00 97.06 166 MET A C 1
ATOM 1280 O O . MET A 1 166 ? 4.191 -6.879 13.847 1.00 97.06 166 MET A O 1
ATOM 1284 N N . ASP A 1 167 ? 3.224 -5.212 15.012 1.00 97.38 167 ASP A N 1
ATOM 1285 C CA . ASP A 1 167 ? 2.671 -6.076 16.067 1.00 97.38 167 ASP A CA 1
ATOM 1286 C C . ASP A 1 167 ? 1.675 -7.093 15.489 1.00 97.38 167 ASP A C 1
ATOM 1288 O O . ASP A 1 167 ? 1.772 -8.284 15.781 1.00 97.38 167 ASP A O 1
ATOM 1292 N N . GLN A 1 168 ? 0.760 -6.660 14.615 1.00 97.06 168 GLN A N 1
ATOM 1293 C CA . GLN A 1 168 ? -0.210 -7.560 13.995 1.00 97.06 168 GLN A CA 1
ATOM 1294 C C . GLN A 1 168 ? 0.458 -8.583 13.074 1.00 97.06 168 GLN A C 1
ATOM 1296 O O . GLN A 1 168 ? 0.186 -9.772 13.207 1.00 97.06 168 GLN A O 1
ATOM 1301 N N . TYR A 1 169 ? 1.349 -8.146 12.181 1.00 95.75 169 TYR A N 1
ATOM 1302 C CA . TYR A 1 169 ? 2.077 -9.033 11.272 1.00 95.75 169 TYR A CA 1
ATOM 1303 C C . TYR A 1 169 ? 2.880 -10.087 12.044 1.00 95.75 169 TYR A C 1
ATOM 1305 O O . TYR A 1 169 ? 2.824 -11.270 11.715 1.00 95.75 169 TYR A O 1
ATOM 1313 N N . SER A 1 170 ? 3.563 -9.680 13.120 1.00 93.88 170 SER A N 1
ATOM 1314 C CA . SER A 1 170 ? 4.323 -10.602 13.973 1.00 93.88 170 SER A CA 1
ATOM 1315 C C . SER A 1 170 ? 3.418 -11.678 14.579 1.00 93.88 170 SER A C 1
ATOM 1317 O O . SER A 1 170 ? 3.755 -12.856 14.535 1.00 93.88 170 SER A O 1
ATOM 1319 N N . ARG A 1 171 ? 2.224 -11.315 15.064 1.00 91.75 171 ARG A N 1
ATOM 1320 C CA . ARG A 1 171 ? 1.246 -12.291 15.580 1.00 91.75 171 ARG A CA 1
ATOM 1321 C C . ARG A 1 171 ? 0.739 -13.244 14.500 1.00 91.75 171 ARG A C 1
ATOM 1323 O O . ARG A 1 171 ? 0.582 -14.427 14.780 1.00 91.75 171 ARG A O 1
ATOM 1330 N N . SER A 1 172 ? 0.487 -12.740 13.291 1.00 87.56 172 SER A N 1
ATOM 1331 C CA . SER A 1 172 ? -0.009 -13.548 12.172 1.00 87.56 172 SER A CA 1
ATOM 1332 C C . SER A 1 172 ? 1.034 -14.551 11.666 1.00 87.56 172 SER A C 1
ATOM 1334 O O . SER A 1 172 ? 0.663 -15.635 11.229 1.00 87.56 172 SER A O 1
ATOM 1336 N N . VAL A 1 173 ? 2.326 -14.208 11.724 1.00 81.50 173 VAL A N 1
ATOM 1337 C CA . VAL A 1 173 ? 3.423 -15.065 11.236 1.00 81.50 173 VAL A CA 1
ATOM 1338 C C . VAL A 1 173 ? 3.963 -16.008 12.317 1.00 81.50 173 VAL A C 1
ATOM 1340 O O . VAL A 1 173 ? 4.397 -17.112 11.998 1.00 81.50 173 VAL A O 1
ATOM 1343 N N . SER A 1 174 ? 3.917 -15.629 13.597 1.00 61.75 174 SER A N 1
ATOM 1344 C CA . SER A 1 174 ? 4.490 -16.412 14.705 1.00 61.75 174 SER A CA 1
ATOM 1345 C C . SER A 1 174 ? 3.666 -17.630 15.170 1.00 61.75 174 SER A C 1
ATOM 1347 O O . SER A 1 174 ? 3.912 -18.116 16.270 1.00 61.75 174 SER A O 1
ATOM 1349 N N . TYR A 1 175 ? 2.752 -18.180 14.360 1.00 43.41 175 TYR A N 1
ATOM 1350 C CA . TYR A 1 175 ? 2.096 -19.468 14.651 1.00 43.41 175 TYR A CA 1
ATOM 1351 C C . TYR A 1 175 ? 1.781 -20.298 13.387 1.00 43.41 175 TYR A C 1
ATOM 1353 O O . TYR A 1 175 ? 0.695 -20.184 12.821 1.00 43.41 175 TYR A O 1
ATOM 1361 N N . PRO A 1 176 ? 2.638 -21.259 13.009 1.00 41.69 176 PRO A N 1
ATOM 1362 C CA . PRO A 1 176 ? 2.246 -22.655 12.914 1.00 41.69 176 PRO A CA 1
ATOM 1363 C C . PRO A 1 176 ? 2.392 -23.282 14.313 1.00 41.69 176 PRO A C 1
ATOM 1365 O O . PRO A 1 176 ? 3.398 -23.082 14.986 1.00 41.69 176 PRO A O 1
ATOM 1368 N N . HIS A 1 177 ? 1.352 -23.959 14.784 1.00 37.34 177 HIS A N 1
ATOM 1369 C CA . HIS A 1 177 ? 1.227 -24.496 16.140 1.00 37.34 177 HIS A CA 1
ATOM 1370 C C . HIS A 1 177 ? 2.442 -25.292 16.660 1.00 37.34 177 HIS A C 1
ATOM 1372 O O . HIS A 1 177 ? 3.156 -25.946 15.900 1.00 37.34 177 HIS A O 1
ATOM 1378 N N . LEU A 1 178 ? 2.586 -25.237 17.992 1.00 35.97 178 LEU A N 1
ATOM 1379 C CA . LEU A 1 178 ? 3.016 -26.348 18.851 1.00 35.97 178 LEU A CA 1
ATOM 1380 C C . LEU A 1 178 ? 2.556 -27.719 18.331 1.00 35.97 178 LEU A C 1
ATOM 1382 O O . LEU A 1 178 ? 1.396 -27.799 17.861 1.00 35.97 178 LEU A O 1
#

Solvent-accessible surface area (backbone atoms only — not comparable to full-atom values): 9603 Å² total; per-residue (Å²): 132,82,89,72,76,92,53,75,68,88,45,90,83,44,51,32,61,40,44,49,50,42,50,51,54,52,37,61,76,70,63,57,52,68,71,58,49,62,53,72,75,42,61,75,42,78,46,78,48,81,39,78,32,68,41,95,89,68,49,78,47,75,35,50,33,40,41,26,34,24,37,52,88,60,28,36,18,35,24,31,35,28,36,33,69,79,56,48,70,50,49,31,46,24,49,2,43,51,30,26,52,51,25,57,75,70,72,40,71,26,12,0,13,16,30,33,30,39,35,56,64,86,82,47,53,73,67,41,50,50,50,45,44,36,47,53,36,62,77,33,58,92,58,49,38,100,82,43,26,43,76,43,57,36,61,74,38,42,73,68,55,50,50,47,32,52,56,42,44,50,62,69,65,75,59,79,78,133